Protein AF-A0A952XYS0-F1 (afdb_monomer)

Structure (mmCIF, N/CA/C/O backbone):
data_AF-A0A952XYS0-F1
#
_entry.id   AF-A0A952XYS0-F1
#
loop_
_atom_site.group_PDB
_atom_site.id
_atom_site.type_symbol
_atom_site.label_atom_id
_atom_site.label_alt_id
_atom_site.label_comp_id
_atom_site.label_asym_id
_atom_site.label_entity_id
_atom_site.label_seq_id
_atom_site.pdbx_PDB_ins_code
_atom_site.Cartn_x
_atom_site.Cartn_y
_atom_site.Cartn_z
_atom_site.occupancy
_atom_site.B_iso_or_equiv
_atom_site.auth_seq_id
_atom_site.auth_comp_id
_atom_site.auth_asym_id
_atom_site.auth_atom_id
_atom_site.pdbx_PDB_model_num
ATOM 1 N N . MET A 1 1 ? -22.015 -14.590 42.712 1.00 55.16 1 MET A N 1
ATOM 2 C CA . MET A 1 1 ? -20.720 -14.048 42.233 1.00 55.16 1 MET A CA 1
ATOM 3 C C . MET A 1 1 ? -20.017 -14.943 41.208 1.00 55.16 1 MET A C 1
ATOM 5 O O . MET A 1 1 ? -19.753 -14.453 40.121 1.00 55.16 1 MET A O 1
ATOM 9 N N . ALA A 1 2 ? -19.798 -16.242 41.455 1.00 58.66 2 ALA A N 1
ATOM 10 C CA . ALA A 1 2 ? -19.044 -17.131 40.546 1.00 58.66 2 ALA A CA 1
ATOM 11 C C . ALA A 1 2 ? -19.558 -17.216 39.084 1.00 58.66 2 ALA A C 1
ATOM 13 O O . ALA A 1 2 ? -18.767 -17.306 38.148 1.00 58.66 2 ALA A O 1
ATOM 14 N N . LYS A 1 3 ? -20.878 -17.126 38.859 1.00 50.50 3 LYS A N 1
ATOM 15 C CA . LYS A 1 3 ? -21.487 -17.180 37.513 1.00 50.50 3 LYS A CA 1
ATOM 16 C C . LYS A 1 3 ? -21.219 -15.917 36.672 1.00 50.50 3 LYS A C 1
ATOM 18 O O . LYS A 1 3 ? -21.129 -16.004 35.452 1.00 50.50 3 LYS A O 1
ATOM 23 N N . ALA A 1 4 ? -21.055 -14.760 37.322 1.00 54.50 4 ALA A N 1
ATOM 24 C CA . ALA A 1 4 ? -20.719 -13.496 36.662 1.00 54.50 4 ALA A CA 1
ATOM 25 C C . ALA A 1 4 ? -19.230 -13.438 36.286 1.00 54.50 4 ALA A C 1
ATOM 27 O O . ALA A 1 4 ? -18.890 -12.998 35.192 1.00 54.50 4 ALA A O 1
ATOM 28 N N . THR A 1 5 ? -18.358 -13.972 37.147 1.00 54.94 5 THR A N 1
ATOM 29 C CA . THR A 1 5 ? -16.920 -14.108 36.875 1.00 54.94 5 THR A CA 1
ATOM 30 C C . THR A 1 5 ? -16.655 -15.083 35.724 1.00 54.94 5 THR A C 1
ATOM 32 O O . THR A 1 5 ? -15.881 -14.768 34.829 1.00 54.94 5 THR A O 1
ATOM 35 N N . LYS A 1 6 ? -17.365 -16.220 35.669 1.00 47.62 6 LYS A N 1
ATOM 36 C CA . LYS A 1 6 ? -17.229 -17.204 34.580 1.00 47.62 6 LYS A CA 1
ATOM 37 C C . LYS A 1 6 ? -17.678 -16.658 33.214 1.00 47.62 6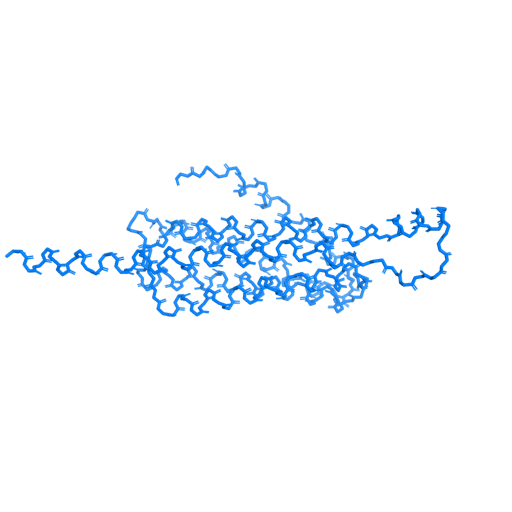 LYS A C 1
ATOM 39 O O . LYS A 1 6 ? -16.965 -16.818 32.231 1.00 47.62 6 LYS A O 1
ATOM 44 N N . LYS A 1 7 ? -18.804 -15.929 33.168 1.00 46.78 7 LYS A N 1
ATOM 45 C CA . LYS A 1 7 ? -19.303 -15.285 31.938 1.00 46.78 7 LYS A CA 1
ATOM 46 C C . LYS A 1 7 ? -18.355 -14.195 31.420 1.00 46.78 7 LYS A C 1
ATOM 48 O O . LYS A 1 7 ? -18.260 -14.005 30.216 1.00 46.78 7 LYS A O 1
ATOM 53 N N . LYS A 1 8 ? -17.660 -13.485 32.314 1.00 44.41 8 LYS A N 1
ATOM 54 C CA . LYS A 1 8 ? -16.668 -12.464 31.949 1.00 44.41 8 LYS A CA 1
ATOM 55 C C . LYS A 1 8 ? -15.405 -13.088 31.334 1.00 44.41 8 LYS A C 1
ATOM 57 O O . LYS A 1 8 ? -14.963 -12.626 30.292 1.00 44.41 8 LYS A O 1
ATOM 62 N N . ILE A 1 9 ? -14.921 -14.196 31.901 1.00 51.34 9 ILE A N 1
ATOM 63 C CA . ILE A 1 9 ? -13.742 -14.933 31.409 1.00 51.34 9 ILE A CA 1
ATOM 64 C C . ILE A 1 9 ? -13.997 -15.574 30.030 1.00 51.34 9 ILE A C 1
ATOM 66 O O . ILE A 1 9 ? -13.139 -15.504 29.154 1.00 51.34 9 ILE A O 1
ATOM 70 N N . GLU A 1 10 ? -15.183 -16.147 29.795 1.00 50.41 10 GLU A N 1
ATOM 71 C CA . GLU A 1 10 ? -15.548 -16.723 28.485 1.00 50.41 10 GLU A CA 1
ATOM 72 C C . GLU A 1 10 ? -15.687 -15.649 27.384 1.00 50.41 10 GLU A C 1
ATOM 74 O O . GLU A 1 10 ? -15.352 -15.896 26.226 1.00 50.41 10 GLU A O 1
ATOM 79 N N . HIS A 1 11 ? -16.146 -14.442 27.737 1.00 49.41 11 HIS A N 1
ATOM 80 C CA . HIS A 1 11 ? -16.363 -13.348 26.783 1.00 49.41 11 HIS A CA 1
ATOM 81 C C . HIS A 1 11 ? -15.082 -12.555 26.460 1.00 49.41 11 HIS A C 1
ATOM 83 O O . HIS A 1 11 ? -14.948 -12.060 25.338 1.00 49.41 11 HIS A O 1
ATOM 89 N N . GLU A 1 12 ? -14.151 -12.449 27.418 1.00 49.66 12 GLU A N 1
ATOM 90 C CA . GLU A 1 12 ? -12.820 -11.843 27.239 1.00 49.66 12 GLU A CA 1
ATOM 91 C C . GLU A 1 12 ? -11.890 -12.781 26.444 1.00 49.66 12 GLU A C 1
ATOM 93 O O . GLU A 1 12 ? -11.304 -12.360 25.448 1.00 49.66 12 GLU A O 1
ATOM 98 N N . GLY A 1 13 ? -11.865 -14.085 26.757 1.00 51.53 13 GLY A N 1
ATOM 99 C CA . GLY A 1 13 ? -11.008 -15.056 26.057 1.00 51.53 13 GLY A CA 1
ATOM 100 C C . GLY A 1 13 ? -11.362 -15.297 24.580 1.00 51.53 13 GLY A C 1
ATOM 101 O O . GLY A 1 13 ? -10.481 -15.576 23.767 1.00 51.53 13 GLY A O 1
ATOM 102 N N . GLY A 1 14 ? -12.639 -15.166 24.196 1.00 60.38 14 GLY A N 1
ATOM 103 C CA . GLY A 1 14 ? -13.081 -15.357 22.807 1.00 60.38 14 GLY A CA 1
ATOM 104 C C . GLY A 1 14 ? -12.788 -14.168 21.881 1.00 60.38 14 GLY A C 1
ATOM 105 O O . GLY A 1 14 ? -12.422 -14.362 20.720 1.00 60.38 14 GLY A O 1
ATOM 106 N N . SER A 1 15 ? -12.930 -12.936 22.385 1.00 62.09 15 SER A N 1
ATOM 107 C CA . SER A 1 15 ? -12.675 -11.710 21.609 1.00 62.09 15 SER A CA 1
ATOM 108 C C . SER A 1 15 ? -11.180 -11.480 21.386 1.00 62.09 15 SER A C 1
ATOM 110 O O . SER A 1 15 ? -10.780 -11.161 20.263 1.00 62.09 15 SER A O 1
ATOM 112 N N . ASP A 1 16 ? -10.361 -11.692 22.420 1.00 69.62 16 ASP A N 1
ATOM 113 C CA . ASP A 1 16 ? -8.907 -11.519 22.335 1.00 69.62 16 ASP A CA 1
ATOM 114 C C . ASP A 1 16 ? -8.287 -12.530 21.362 1.00 69.62 16 ASP A C 1
ATOM 116 O O . ASP A 1 16 ? -7.511 -12.147 20.485 1.00 69.62 16 ASP A O 1
ATOM 120 N N . SER A 1 17 ? -8.736 -13.792 21.404 1.00 82.94 17 SER A N 1
ATOM 121 C CA . SER A 1 17 ? -8.291 -14.821 20.455 1.00 82.94 17 SER A CA 1
ATOM 122 C C . SER A 1 17 ? -8.692 -14.507 19.006 1.00 82.94 17 SER A C 1
ATOM 124 O O . SER A 1 17 ? -7.909 -14.722 18.078 1.00 82.94 17 SER A O 1
ATOM 126 N N . ALA A 1 18 ? -9.898 -13.976 18.772 1.00 87.19 18 ALA A N 1
ATOM 127 C CA . ALA A 1 18 ? -10.347 -13.614 17.426 1.00 87.19 18 ALA A CA 1
ATOM 128 C C . ALA A 1 18 ? -9.558 -12.428 16.848 1.00 87.19 18 ALA A C 1
ATOM 130 O O . ALA A 1 18 ? -9.200 -12.431 15.666 1.00 87.19 18 ALA A O 1
ATOM 131 N N . LEU A 1 19 ? -9.269 -11.422 17.677 1.00 91.69 19 LEU A N 1
ATOM 132 C CA . LEU A 1 19 ? -8.466 -10.271 17.282 1.00 91.69 19 LEU A CA 1
ATOM 133 C C . LEU A 1 19 ? -7.018 -10.679 16.981 1.00 91.69 19 LEU A C 1
ATOM 135 O O . LEU A 1 19 ? -6.463 -10.244 15.974 1.00 91.69 19 LEU A O 1
ATOM 139 N N . GLU A 1 20 ? -6.421 -11.531 17.814 1.00 92.50 20 GLU A N 1
ATOM 140 C CA . GLU A 1 20 ? -5.076 -12.070 17.601 1.00 92.50 20 GLU A CA 1
ATOM 141 C C . GLU A 1 20 ? -4.979 -12.867 16.293 1.00 92.50 20 GLU A C 1
ATOM 143 O O . GLU A 1 20 ? -4.092 -12.613 15.479 1.00 92.50 20 GLU A O 1
ATOM 148 N N . ARG A 1 21 ? -5.948 -13.750 16.019 1.00 93.38 21 ARG A N 1
ATOM 149 C CA . ARG A 1 21 ? -6.028 -14.480 14.741 1.00 93.38 21 ARG A CA 1
ATOM 150 C C . ARG A 1 21 ? -6.104 -13.539 13.539 1.00 93.38 21 ARG A C 1
ATOM 152 O O . ARG A 1 21 ? -5.446 -13.786 12.533 1.00 93.38 21 ARG A O 1
ATOM 159 N N . LEU A 1 22 ? -6.880 -12.458 13.637 1.00 94.88 22 LEU A N 1
ATOM 160 C CA . LEU A 1 22 ? -6.989 -11.462 12.568 1.00 94.88 22 LEU A CA 1
ATOM 161 C C . LEU A 1 22 ? -5.664 -10.718 12.337 1.00 94.88 22 LEU A C 1
ATOM 163 O O . LEU A 1 22 ? -5.317 -10.455 11.183 1.00 94.88 22 LEU A O 1
ATOM 167 N N . LYS A 1 23 ? -4.922 -10.397 13.408 1.00 94.62 23 LYS A N 1
ATOM 168 C CA . LYS A 1 23 ? -3.580 -9.795 13.321 1.00 94.62 23 LYS A CA 1
ATOM 169 C C . LYS A 1 23 ? -2.619 -10.730 12.591 1.00 94.62 23 LYS A C 1
ATOM 171 O O . LYS A 1 23 ? -2.099 -10.351 11.549 1.00 94.62 23 LYS A O 1
ATOM 176 N N . LEU A 1 24 ? -2.491 -11.971 13.068 1.00 95.50 24 LEU A N 1
ATOM 177 C CA . LEU A 1 24 ? -1.602 -12.980 12.481 1.00 95.50 24 LEU A CA 1
ATOM 178 C C . LEU A 1 24 ? -1.928 -13.259 11.011 1.00 95.50 24 LEU A C 1
ATOM 180 O O . LEU A 1 24 ? -1.030 -13.359 10.179 1.00 95.50 24 LEU A O 1
ATOM 184 N N . PHE A 1 25 ? -3.217 -13.343 10.672 1.00 96.69 25 PHE A N 1
ATOM 185 C CA . PHE A 1 25 ? -3.645 -13.506 9.286 1.00 96.69 25 PHE A CA 1
ATOM 186 C C . PHE A 1 25 ? -3.227 -12.315 8.414 1.00 96.69 25 PHE A C 1
ATOM 188 O O . PHE A 1 25 ? -2.717 -12.501 7.311 1.00 96.69 25 PHE A O 1
ATOM 195 N N . SER A 1 26 ? -3.410 -11.090 8.911 1.00 97.56 26 SER A N 1
ATOM 196 C CA . SER A 1 26 ? -3.022 -9.878 8.183 1.00 97.56 26 SER A CA 1
ATOM 197 C C . SER A 1 26 ? -1.510 -9.807 7.978 1.00 97.56 26 SER A C 1
ATOM 199 O O . SER A 1 26 ? -1.068 -9.541 6.864 1.00 97.56 26 SER A O 1
ATOM 201 N N . ASP A 1 27 ? -0.725 -10.116 9.012 1.00 97.25 27 ASP A N 1
ATOM 202 C CA . ASP A 1 27 ? 0.738 -10.149 8.942 1.00 97.25 27 ASP A CA 1
ATOM 203 C C . ASP A 1 27 ? 1.224 -11.155 7.893 1.00 97.25 27 ASP A C 1
ATOM 205 O O . ASP A 1 27 ? 2.068 -10.821 7.062 1.00 97.25 27 ASP A O 1
ATOM 209 N N . ALA A 1 28 ? 0.636 -12.356 7.867 1.00 98.00 28 ALA A N 1
ATOM 210 C CA . ALA A 1 28 ? 0.960 -13.375 6.873 1.00 98.00 28 ALA A CA 1
ATOM 211 C C . ALA A 1 28 ? 0.656 -12.905 5.441 1.00 98.00 28 ALA A C 1
ATOM 213 O O . ALA A 1 28 ? 1.492 -13.052 4.550 1.00 98.00 28 ALA A O 1
ATOM 214 N N . VAL A 1 29 ? -0.510 -12.292 5.210 1.00 98.38 29 VAL A N 1
ATOM 215 C CA . VAL A 1 29 ? -0.887 -11.778 3.883 1.00 98.38 29 VAL A CA 1
ATOM 216 C C . VAL A 1 29 ? 0.047 -10.651 3.433 1.00 98.38 29 VAL A C 1
ATOM 218 O O . VAL A 1 29 ? 0.504 -10.656 2.290 1.00 98.38 29 VAL A O 1
ATOM 221 N N . MET A 1 30 ? 0.371 -9.702 4.317 1.00 98.19 30 MET A N 1
ATOM 222 C CA . MET A 1 30 ? 1.284 -8.602 3.987 1.00 98.19 30 MET A CA 1
ATOM 223 C C . MET A 1 30 ? 2.714 -9.101 3.737 1.00 98.19 30 MET A C 1
ATOM 225 O O . MET A 1 30 ? 3.371 -8.615 2.817 1.00 98.19 30 MET A O 1
ATOM 229 N N . ALA A 1 31 ? 3.182 -10.101 4.493 1.00 98.06 31 ALA A N 1
ATOM 230 C CA . ALA A 1 31 ? 4.470 -10.751 4.262 1.00 98.06 31 ALA A CA 1
ATOM 231 C C . ALA A 1 31 ? 4.527 -11.435 2.889 1.00 98.06 31 ALA A C 1
ATOM 233 O O . ALA A 1 31 ? 5.472 -11.208 2.132 1.00 98.06 31 ALA A O 1
ATOM 234 N N . ILE A 1 32 ? 3.488 -12.193 2.523 1.00 98.38 32 ILE A N 1
ATOM 235 C CA . ILE A 1 32 ? 3.388 -12.809 1.194 1.00 98.38 32 ILE A CA 1
ATOM 236 C C . ILE A 1 32 ? 3.412 -11.727 0.109 1.00 98.38 32 ILE A C 1
ATOM 238 O O . ILE A 1 32 ? 4.211 -11.829 -0.819 1.00 98.38 32 ILE A O 1
ATOM 242 N N . ALA A 1 33 ? 2.627 -10.653 0.244 1.00 98.38 33 ALA A N 1
ATOM 243 C CA . ALA A 1 33 ? 2.619 -9.555 -0.725 1.00 98.38 33 ALA A CA 1
ATOM 244 C C . ALA A 1 33 ? 4.010 -8.919 -0.913 1.00 98.38 33 ALA A C 1
ATOM 246 O O . ALA A 1 33 ? 4.415 -8.671 -2.047 1.00 98.38 33 ALA A O 1
ATOM 247 N N . MET A 1 34 ? 4.776 -8.723 0.168 1.00 98.06 34 MET A N 1
ATOM 248 C CA . MET A 1 34 ? 6.163 -8.248 0.078 1.00 98.06 34 MET A CA 1
ATOM 249 C C . MET A 1 34 ? 7.059 -9.216 -0.702 1.00 98.06 34 MET A C 1
ATOM 251 O O . MET A 1 34 ? 7.863 -8.777 -1.520 1.00 98.06 34 MET A O 1
ATOM 255 N N . THR A 1 35 ? 6.915 -10.525 -0.486 1.00 97.38 35 THR A N 1
ATOM 256 C CA . THR A 1 35 ? 7.717 -11.529 -1.204 1.00 97.38 35 THR A CA 1
ATOM 257 C C . THR A 1 35 ? 7.311 -11.695 -2.667 1.00 97.38 35 THR A C 1
ATOM 259 O O . THR A 1 35 ? 8.176 -11.919 -3.504 1.00 97.38 35 THR A O 1
ATOM 262 N N . LEU A 1 36 ? 6.031 -11.519 -3.016 1.00 97.38 36 LEU A N 1
ATOM 263 C CA . LEU A 1 36 ? 5.565 -11.619 -4.404 1.00 97.38 36 LEU A CA 1
ATOM 264 C C . LEU A 1 36 ? 6.145 -10.520 -5.302 1.00 97.38 36 LEU A C 1
ATOM 266 O O . 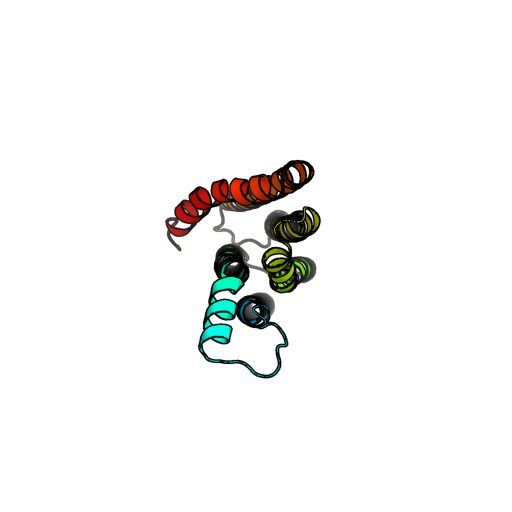LEU A 1 36 ? 6.311 -10.748 -6.496 1.00 97.38 36 LEU A O 1
ATOM 270 N N . LEU A 1 37 ? 6.521 -9.364 -4.742 1.00 97.44 37 LEU A N 1
ATOM 271 C CA . LEU A 1 37 ? 7.142 -8.276 -5.503 1.00 97.44 37 LEU A CA 1
ATOM 272 C C . LEU A 1 37 ? 8.388 -8.725 -6.278 1.00 97.44 37 LEU A C 1
ATOM 274 O O . LEU A 1 37 ? 8.618 -8.240 -7.382 1.00 97.44 37 LEU A O 1
ATOM 278 N N . VAL A 1 38 ? 9.196 -9.634 -5.716 1.00 96.25 38 VAL A N 1
ATOM 279 C CA . VAL A 1 38 ? 10.442 -10.068 -6.371 1.00 96.25 38 VAL A CA 1
ATOM 280 C C . VAL A 1 38 ? 10.165 -10.930 -7.602 1.00 96.25 38 VAL A C 1
ATOM 282 O O . VAL A 1 38 ? 10.916 -10.876 -8.570 1.00 96.25 38 VAL A O 1
ATOM 285 N N . ILE A 1 39 ? 9.061 -11.685 -7.593 1.00 95.25 39 ILE A N 1
ATOM 286 C CA . ILE A 1 39 ? 8.671 -12.587 -8.686 1.00 95.25 39 ILE A CA 1
ATOM 287 C C . ILE A 1 39 ? 8.281 -11.789 -9.937 1.00 95.25 39 ILE A C 1
ATOM 289 O O . ILE A 1 39 ? 8.421 -12.275 -11.058 1.00 95.25 39 ILE A O 1
ATOM 293 N N . GLU A 1 40 ? 7.842 -10.542 -9.763 1.00 92.38 40 GLU A N 1
ATOM 294 C CA . GLU A 1 40 ? 7.487 -9.669 -10.882 1.00 92.38 40 GLU A CA 1
ATOM 295 C C . GLU A 1 40 ? 8.697 -9.044 -11.589 1.00 92.38 40 GLU A C 1
ATOM 297 O O . GLU A 1 40 ? 8.561 -8.492 -12.684 1.00 92.38 40 GLU A O 1
ATOM 302 N N . ILE A 1 41 ? 9.906 -9.182 -11.037 1.00 92.94 41 ILE A N 1
ATOM 303 C CA . ILE A 1 41 ? 11.139 -8.848 -11.753 1.00 92.94 41 ILE A CA 1
ATOM 304 C C . ILE A 1 41 ? 11.459 -9.996 -12.716 1.00 92.94 41 ILE A C 1
ATOM 306 O O . ILE A 1 41 ? 12.259 -10.887 -12.437 1.00 92.94 41 ILE A O 1
ATOM 310 N N . ARG A 1 42 ? 10.796 -9.983 -13.873 1.00 88.94 42 ARG A N 1
ATOM 311 C CA . ARG A 1 42 ? 10.962 -11.013 -14.905 1.00 88.94 42 ARG A CA 1
ATOM 312 C C . ARG A 1 42 ? 12.105 -10.667 -15.850 1.00 88.94 42 ARG A C 1
ATOM 314 O O . ARG A 1 42 ? 12.291 -9.505 -16.211 1.00 88.94 42 ARG A O 1
ATOM 321 N N . LEU A 1 43 ? 12.833 -11.684 -16.292 1.00 88.75 43 LEU A N 1
ATOM 322 C CA . LEU A 1 43 ? 13.761 -11.573 -17.415 1.00 88.75 43 LEU A CA 1
ATOM 323 C C . LEU A 1 43 ? 12.977 -11.675 -18.737 1.00 88.75 43 LEU A C 1
ATOM 325 O O . LEU A 1 43 ? 11.975 -12.392 -18.789 1.00 88.75 43 LEU A O 1
ATOM 329 N N . PRO A 1 44 ? 13.394 -10.967 -19.800 1.00 85.94 44 PRO A N 1
ATOM 330 C CA . PRO A 1 44 ? 12.854 -11.190 -21.134 1.00 85.94 44 PRO A CA 1
ATOM 331 C C . PRO A 1 44 ? 13.157 -12.622 -21.603 1.00 85.94 44 PRO A C 1
ATOM 333 O O . PRO A 1 44 ? 14.213 -13.180 -21.303 1.00 85.94 44 PRO A O 1
ATOM 336 N N . ASN A 1 45 ? 12.224 -13.215 -22.350 1.00 83.56 45 ASN A N 1
ATOM 337 C CA . ASN A 1 45 ? 12.382 -14.554 -22.917 1.00 83.56 45 ASN A CA 1
ATOM 338 C C . ASN A 1 45 ? 13.301 -14.489 -24.149 1.00 83.56 45 ASN A C 1
ATOM 340 O O . ASN A 1 45 ? 12.821 -14.386 -25.275 1.00 83.56 45 ASN A O 1
ATOM 344 N N . GLU A 1 46 ? 14.616 -14.527 -23.935 1.00 84.38 46 GLU A N 1
ATOM 345 C CA . GLU A 1 46 ? 15.619 -14.642 -25.001 1.00 84.38 46 GLU A CA 1
ATOM 346 C C . GLU A 1 46 ? 16.250 -16.046 -25.001 1.00 84.38 46 GLU A C 1
ATOM 348 O O . GLU A 1 46 ? 16.604 -16.593 -23.954 1.00 84.38 46 GLU A O 1
ATOM 353 N N . HIS A 1 47 ? 16.400 -16.643 -26.188 1.00 78.56 47 HIS A N 1
ATOM 354 C CA . HIS A 1 47 ? 17.103 -17.913 -26.384 1.00 78.56 47 HIS A CA 1
ATOM 355 C C . HIS A 1 47 ? 18.526 -17.632 -26.898 1.00 78.56 47 HIS A C 1
ATOM 357 O O . HIS A 1 47 ? 18.690 -16.819 -27.801 1.00 78.56 47 HIS A O 1
ATOM 363 N N . HIS A 1 48 ? 19.534 -18.322 -26.344 1.00 79.62 48 HIS A N 1
ATOM 364 C CA . HIS A 1 48 ? 20.977 -18.141 -26.618 1.00 79.62 48 HIS A CA 1
ATOM 365 C C . HIS A 1 48 ? 21.599 -16.849 -26.053 1.00 79.62 48 HIS A C 1
ATOM 367 O O . HIS A 1 48 ? 22.030 -15.963 -26.787 1.00 79.62 48 HIS A O 1
ATOM 373 N N . LEU A 1 49 ? 21.695 -16.766 -24.723 1.00 86.88 49 LEU A N 1
ATOM 374 C CA . LEU A 1 49 ? 22.354 -15.656 -24.029 1.00 86.88 49 LEU A CA 1
ATOM 375 C C . LEU A 1 49 ? 23.883 -15.812 -24.025 1.00 86.88 49 LEU A C 1
ATOM 377 O O . LEU A 1 49 ? 24.407 -16.883 -23.722 1.00 86.88 49 LEU A O 1
ATOM 381 N N . THR A 1 50 ? 24.588 -14.718 -24.310 1.00 92.94 50 THR A N 1
ATOM 382 C CA . THR A 1 50 ? 26.011 -14.542 -23.982 1.00 92.94 50 THR A CA 1
ATOM 383 C C . THR A 1 50 ? 26.142 -13.756 -22.677 1.00 92.94 50 THR A C 1
ATOM 385 O O . THR A 1 50 ? 25.231 -13.008 -22.315 1.00 92.94 50 THR A O 1
ATOM 388 N N . ASP A 1 51 ? 27.284 -13.860 -21.992 1.00 94.25 51 ASP A N 1
ATOM 389 C CA . ASP A 1 51 ? 27.534 -13.116 -20.745 1.00 94.25 51 ASP A CA 1
ATOM 390 C C . ASP A 1 51 ? 27.349 -11.600 -20.924 1.00 94.25 51 ASP A C 1
ATOM 392 O O . ASP A 1 51 ? 26.718 -10.939 -20.098 1.00 94.25 51 ASP A O 1
ATOM 396 N N . ALA A 1 52 ? 27.829 -11.047 -22.044 1.00 93.81 52 ALA A N 1
ATOM 397 C CA . ALA A 1 52 ? 27.674 -9.630 -22.366 1.00 93.81 52 ALA A CA 1
ATOM 398 C C . ALA A 1 52 ? 26.197 -9.229 -22.522 1.00 93.81 52 ALA A C 1
ATOM 400 O O . ALA A 1 52 ? 25.777 -8.201 -21.989 1.00 93.81 52 ALA A O 1
ATOM 401 N N . ARG A 1 53 ? 25.395 -10.060 -23.204 1.00 92.31 53 ARG A N 1
ATOM 402 C CA . ARG A 1 53 ? 23.962 -9.803 -23.397 1.00 92.31 53 ARG A CA 1
ATOM 403 C C . ARG A 1 53 ? 23.186 -9.910 -22.086 1.00 92.31 53 ARG A C 1
ATOM 405 O O . ARG A 1 53 ? 22.312 -9.087 -21.827 1.00 92.31 53 ARG A O 1
ATOM 412 N N . LEU A 1 54 ? 23.522 -10.881 -21.236 1.00 92.50 54 LEU A N 1
ATOM 413 C CA . LEU A 1 54 ? 22.898 -11.021 -19.922 1.00 92.50 54 LEU A CA 1
ATOM 414 C C . LEU A 1 54 ? 23.169 -9.797 -19.035 1.00 92.50 54 LEU A C 1
ATOM 416 O O . LEU A 1 54 ? 22.246 -9.300 -18.393 1.00 92.50 54 LEU A O 1
ATOM 420 N N . LEU A 1 55 ? 24.401 -9.278 -19.024 1.00 93.94 55 LEU A N 1
ATOM 421 C CA . LEU A 1 55 ? 24.739 -8.062 -18.276 1.00 93.94 55 LEU A CA 1
ATOM 422 C C . LEU A 1 55 ? 23.952 -6.838 -18.763 1.00 93.94 55 LEU A C 1
ATOM 424 O O . LEU A 1 55 ? 23.457 -6.065 -17.942 1.00 93.94 55 LEU A O 1
ATOM 428 N N . GLU A 1 56 ? 23.793 -6.680 -20.078 1.00 93.62 56 GLU A N 1
ATOM 429 C CA . GLU A 1 56 ? 22.985 -5.607 -20.670 1.00 93.62 56 GLU A CA 1
ATOM 430 C C . GLU A 1 56 ? 21.516 -5.705 -20.233 1.00 93.62 56 GLU A C 1
ATOM 432 O O . GLU A 1 56 ? 20.935 -4.723 -19.760 1.00 93.62 56 GLU A O 1
ATOM 437 N N . ILE A 1 57 ? 20.933 -6.908 -20.309 1.00 92.69 57 ILE A N 1
ATOM 438 C CA . ILE A 1 57 ? 19.563 -7.167 -19.857 1.00 92.69 57 ILE A CA 1
ATOM 439 C C . ILE A 1 57 ? 19.429 -6.812 -18.376 1.00 92.69 57 ILE A C 1
ATOM 441 O O . ILE A 1 57 ? 18.557 -6.021 -18.024 1.00 92.69 57 ILE A O 1
ATOM 445 N N . LEU A 1 58 ? 20.305 -7.327 -17.509 1.00 93.81 58 LEU A N 1
ATOM 446 C CA . LEU A 1 58 ? 20.255 -7.054 -16.069 1.00 93.81 58 LEU A CA 1
ATOM 447 C C . LEU A 1 58 ? 20.374 -5.559 -15.751 1.00 93.81 58 LEU A C 1
ATOM 449 O O . LEU A 1 58 ? 19.689 -5.092 -14.839 1.00 93.81 58 LEU A O 1
ATOM 453 N N . GLY A 1 59 ? 21.185 -4.812 -16.505 1.00 94.12 59 GLY A N 1
ATOM 454 C CA . GLY A 1 59 ? 21.285 -3.356 -16.394 1.00 94.12 59 GLY A CA 1
ATOM 455 C C . GLY A 1 59 ? 20.011 -2.627 -16.837 1.00 94.12 59 GLY A C 1
ATOM 456 O O . GLY A 1 59 ? 19.603 -1.651 -16.208 1.00 94.12 59 GLY A O 1
ATOM 457 N N . SER A 1 60 ? 19.332 -3.127 -17.873 1.00 92.62 60 SER A N 1
ATOM 458 C CA . SER A 1 60 ? 18.084 -2.540 -18.386 1.00 92.62 60 SER A CA 1
ATOM 459 C C . SER A 1 60 ? 16.885 -2.700 -17.438 1.00 92.62 60 SER A C 1
ATOM 461 O O . SER A 1 60 ? 15.949 -1.903 -17.490 1.00 92.62 60 SER A O 1
ATOM 463 N N . LEU A 1 61 ? 16.919 -3.674 -16.517 1.00 93.56 61 LEU A N 1
ATOM 464 C CA . LEU A 1 61 ? 15.844 -3.929 -15.545 1.00 93.56 61 LEU A CA 1
ATOM 465 C C . LEU A 1 61 ? 15.805 -2.919 -14.384 1.00 93.56 61 LEU A C 1
ATOM 467 O O . LEU A 1 61 ? 14.976 -3.063 -13.481 1.00 93.56 61 LEU A O 1
ATOM 471 N N . TRP A 1 62 ? 16.646 -1.879 -14.394 1.00 93.38 62 TRP A N 1
ATOM 472 C CA . TRP A 1 62 ? 16.706 -0.885 -13.317 1.00 93.38 62 TRP A CA 1
ATOM 473 C C . TRP A 1 62 ? 15.338 -0.294 -12.905 1.00 93.38 62 TRP A C 1
ATOM 475 O O . TRP A 1 62 ? 15.116 -0.177 -11.694 1.00 93.38 62 TRP A O 1
ATOM 485 N N . PRO A 1 63 ? 14.377 0.013 -13.815 1.00 91.06 63 PRO A N 1
ATOM 486 C CA . PRO A 1 63 ? 13.080 0.558 -13.408 1.00 91.06 63 PRO A CA 1
ATOM 487 C C . PRO A 1 63 ? 12.270 -0.454 -12.591 1.00 91.06 63 PRO A C 1
ATOM 489 O O . PRO A 1 63 ? 11.563 -0.079 -11.654 1.00 91.06 63 PRO A O 1
ATOM 492 N N . ARG A 1 64 ? 12.421 -1.751 -12.898 1.00 93.62 64 ARG A N 1
ATOM 493 C CA . ARG A 1 64 ? 11.779 -2.856 -12.174 1.00 93.62 64 ARG A CA 1
ATOM 494 C C . ARG A 1 64 ? 12.387 -3.021 -10.784 1.00 93.62 64 ARG A C 1
ATOM 496 O O . ARG A 1 64 ? 11.637 -3.158 -9.821 1.00 93.62 64 ARG A O 1
ATOM 503 N N . TYR A 1 65 ? 13.714 -2.919 -10.649 1.00 94.75 65 TYR A N 1
ATOM 504 C CA . TYR A 1 65 ? 14.370 -2.922 -9.334 1.00 94.75 65 TYR A CA 1
ATOM 505 C C . TYR A 1 65 ? 13.911 -1.740 -8.473 1.00 94.75 65 TYR A C 1
ATOM 507 O O . TYR A 1 65 ? 13.581 -1.924 -7.302 1.00 94.75 65 TYR A O 1
ATOM 515 N N . LEU A 1 66 ? 13.837 -0.532 -9.047 1.00 92.06 66 LEU A N 1
ATOM 516 C CA . LEU A 1 66 ? 13.352 0.640 -8.320 1.00 92.06 66 LEU A CA 1
ATOM 517 C C . LEU A 1 66 ? 11.896 0.447 -7.873 1.00 92.06 66 LEU A C 1
ATOM 519 O O . LEU A 1 66 ? 11.584 0.667 -6.702 1.00 92.06 66 LEU A O 1
ATOM 523 N N . GLY A 1 67 ? 11.022 -0.002 -8.781 1.00 92.25 67 GLY A N 1
ATOM 524 C CA . GLY A 1 67 ? 9.624 -0.307 -8.475 1.00 92.25 67 GLY A CA 1
ATOM 525 C C . GLY A 1 67 ? 9.490 -1.319 -7.337 1.00 92.25 67 GLY A C 1
ATOM 526 O O . GLY A 1 67 ? 8.723 -1.083 -6.400 1.00 92.25 67 GLY A O 1
ATOM 527 N N . PHE A 1 68 ? 10.290 -2.387 -7.369 1.00 95.12 68 PHE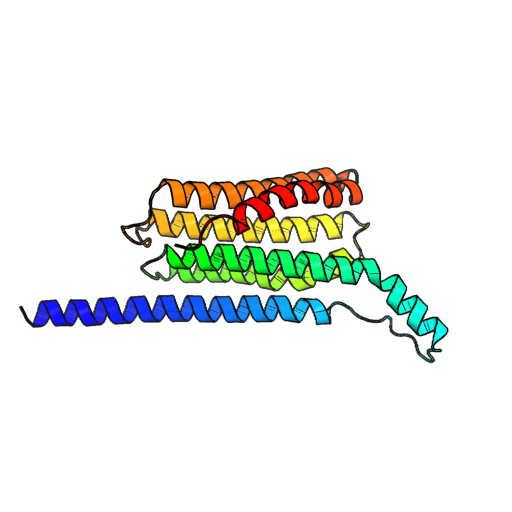 A N 1
ATOM 528 C CA . PHE A 1 68 ? 10.386 -3.390 -6.310 1.00 95.12 68 PHE A CA 1
ATOM 529 C C . PHE A 1 68 ? 10.760 -2.774 -4.957 1.00 95.12 68 PHE A C 1
ATOM 531 O O . PHE A 1 68 ? 9.988 -2.901 -4.007 1.00 95.12 68 PHE A O 1
ATOM 538 N N . PHE A 1 69 ? 11.896 -2.073 -4.854 1.00 95.19 69 PHE A N 1
ATOM 539 C CA . PHE A 1 69 ? 12.373 -1.537 -3.572 1.00 95.19 69 PHE A CA 1
ATOM 540 C C . PHE A 1 69 ? 11.422 -0.488 -2.991 1.00 95.19 69 PHE A C 1
ATOM 542 O O . PHE A 1 69 ? 11.129 -0.511 -1.794 1.00 95.19 69 PHE A O 1
ATOM 549 N N . VAL A 1 70 ? 10.903 0.408 -3.836 1.00 92.75 70 VAL A N 1
ATOM 550 C CA . VAL A 1 70 ? 9.933 1.428 -3.417 1.00 92.75 70 VAL A CA 1
ATOM 551 C C . VAL A 1 70 ? 8.653 0.768 -2.915 1.00 92.75 70 VAL A C 1
ATOM 553 O O . VAL A 1 70 ? 8.165 1.118 -1.842 1.00 92.75 70 VAL A O 1
ATOM 556 N N . SER A 1 71 ? 8.124 -0.215 -3.642 1.00 95.88 71 SER A N 1
ATOM 557 C CA . SER A 1 71 ? 6.871 -0.876 -3.262 1.00 95.88 71 SER A CA 1
ATOM 558 C C . SER A 1 71 ? 7.037 -1.759 -2.032 1.00 95.88 71 SER A C 1
ATOM 560 O O . SER A 1 71 ? 6.157 -1.777 -1.177 1.00 95.88 71 SER A O 1
ATOM 562 N N . PHE A 1 72 ? 8.184 -2.425 -1.880 1.00 97.06 72 PHE A N 1
ATOM 563 C CA . PHE A 1 72 ? 8.520 -3.166 -0.667 1.00 97.06 72 PHE A CA 1
ATOM 564 C C . PHE A 1 72 ? 8.509 -2.234 0.548 1.00 97.06 72 PHE A C 1
ATOM 566 O O . PHE A 1 72 ? 7.842 -2.518 1.543 1.00 97.06 72 PHE A O 1
ATOM 573 N N . ALA A 1 73 ? 9.176 -1.078 0.445 1.00 94.56 73 ALA A N 1
ATOM 574 C CA . ALA A 1 73 ? 9.165 -0.071 1.498 1.00 94.56 73 ALA A CA 1
ATOM 575 C C . ALA A 1 73 ? 7.741 0.435 1.781 1.00 94.56 73 ALA A C 1
ATOM 577 O O . ALA A 1 73 ? 7.348 0.539 2.941 1.00 94.56 73 ALA A O 1
ATOM 578 N N . VAL A 1 74 ? 6.934 0.698 0.747 1.00 94.06 74 VAL A N 1
ATOM 579 C CA . VAL A 1 74 ? 5.531 1.116 0.897 1.00 94.06 74 VAL A CA 1
ATOM 580 C C . VAL A 1 74 ? 4.704 0.071 1.648 1.00 94.06 74 VAL A C 1
ATOM 582 O O . VAL A 1 74 ? 4.023 0.435 2.608 1.00 94.06 74 VAL A O 1
ATOM 585 N N . ILE A 1 75 ? 4.777 -1.213 1.276 1.00 97.12 75 ILE A N 1
ATOM 586 C CA . ILE A 1 75 ? 4.055 -2.278 1.991 1.00 97.12 75 ILE A CA 1
ATOM 587 C C . ILE A 1 75 ? 4.552 -2.375 3.437 1.00 97.12 75 ILE A C 1
ATOM 589 O O . ILE A 1 75 ? 3.728 -2.459 4.346 1.00 97.12 75 ILE A O 1
ATOM 593 N N . ALA A 1 76 ? 5.862 -2.276 3.678 1.00 95.56 76 ALA A N 1
ATOM 594 C CA . ALA A 1 76 ? 6.423 -2.271 5.027 1.00 95.56 76 ALA A CA 1
ATOM 595 C C . ALA A 1 76 ? 5.906 -1.088 5.869 1.00 95.56 76 ALA A C 1
ATOM 597 O O . ALA A 1 76 ? 5.552 -1.258 7.036 1.00 95.56 76 ALA A O 1
ATOM 598 N N . PHE A 1 77 ? 5.778 0.110 5.290 1.00 93.06 77 PHE A N 1
ATOM 599 C CA . PHE A 1 77 ? 5.188 1.262 5.979 1.00 93.06 77 PHE A CA 1
ATOM 600 C C . PHE A 1 77 ? 3.696 1.082 6.262 1.00 93.06 77 PHE A C 1
ATOM 602 O O . PHE A 1 77 ? 3.236 1.421 7.356 1.00 93.06 77 PHE A O 1
ATOM 609 N N . LEU A 1 78 ? 2.940 0.536 5.306 1.00 94.62 78 LEU A N 1
ATOM 610 C CA . LEU A 1 78 ? 1.537 0.180 5.513 1.00 94.62 78 LEU A CA 1
ATOM 611 C C . LEU A 1 78 ? 1.399 -0.873 6.617 1.00 94.62 78 LEU A C 1
ATOM 613 O O . LEU A 1 78 ? 0.492 -0.759 7.439 1.00 94.62 78 LEU A O 1
ATOM 617 N N . TRP A 1 79 ? 2.322 -1.835 6.681 1.00 96.12 79 TRP A N 1
ATOM 618 C CA . TRP A 1 79 ? 2.368 -2.857 7.722 1.00 96.12 79 TRP A CA 1
ATOM 619 C C . TRP A 1 79 ? 2.648 -2.238 9.093 1.00 96.12 79 TRP A C 1
ATOM 621 O O . TRP A 1 79 ? 1.880 -2.460 10.021 1.00 96.12 79 TRP A O 1
ATOM 631 N N . ILE A 1 80 ? 3.650 -1.360 9.222 1.00 93.25 80 ILE A N 1
ATOM 632 C CA . ILE A 1 80 ? 3.925 -0.647 10.485 1.00 93.25 80 ILE A CA 1
ATOM 633 C C . ILE A 1 80 ? 2.698 0.164 10.930 1.00 93.25 80 ILE A C 1
ATOM 635 O O . ILE A 1 80 ? 2.349 0.188 12.114 1.00 93.25 80 ILE A O 1
ATOM 639 N N . ALA A 1 81 ? 2.032 0.847 9.995 1.00 91.44 81 ALA A N 1
ATOM 640 C CA . ALA A 1 81 ? 0.825 1.612 10.290 1.00 91.44 81 ALA A CA 1
ATOM 641 C C . ALA A 1 81 ? -0.340 0.705 10.718 1.00 91.44 81 ALA A C 1
ATOM 643 O O . ALA A 1 81 ? -1.070 1.057 11.646 1.00 91.44 81 ALA A O 1
ATOM 644 N N . HIS A 1 82 ? -0.512 -0.449 10.072 1.00 93.69 82 HIS A N 1
ATOM 645 C CA . HIS A 1 82 ? -1.520 -1.454 10.415 1.00 93.69 82 HIS A CA 1
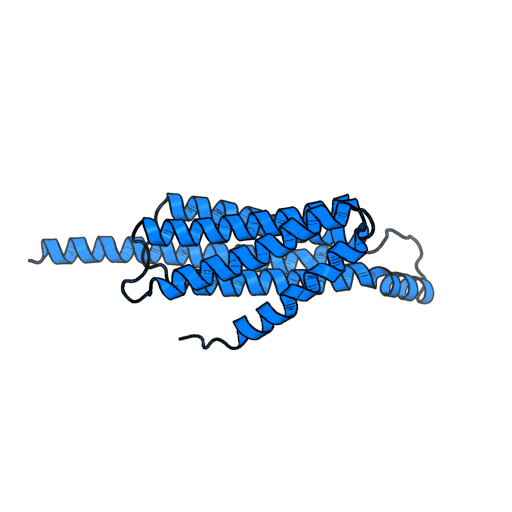ATOM 646 C C . HIS A 1 82 ? -1.247 -2.067 11.789 1.00 93.69 82 HIS A C 1
ATOM 648 O O . HIS A 1 82 ? -2.116 -2.013 12.658 1.00 93.69 82 HIS A O 1
ATOM 654 N N . TRP A 1 83 ? -0.014 -2.495 12.048 1.00 91.56 83 TRP A N 1
ATOM 655 C CA . TRP A 1 83 ? 0.421 -3.006 13.342 1.00 91.56 83 TRP A CA 1
ATOM 656 C C . TRP A 1 83 ? 0.132 -2.009 14.472 1.00 91.56 83 TRP A C 1
ATOM 658 O O . TRP A 1 83 ? -0.539 -2.353 15.447 1.00 91.56 83 TRP A O 1
ATOM 668 N N . ARG A 1 84 ? 0.514 -0.732 14.305 1.00 89.38 84 ARG A N 1
ATOM 669 C CA . ARG A 1 84 ? 0.189 0.347 15.261 1.00 89.38 84 ARG A CA 1
ATOM 670 C C . ARG A 1 84 ? -1.322 0.511 15.471 1.00 89.38 84 ARG A C 1
ATOM 672 O O . ARG A 1 84 ? -1.756 0.730 16.598 1.00 89.38 84 ARG A O 1
ATOM 679 N N . LYS A 1 85 ? -2.148 0.377 14.425 1.00 90.12 85 LYS A N 1
ATOM 680 C CA . LYS A 1 85 ? -3.620 0.415 14.558 1.00 90.12 85 LYS A CA 1
ATOM 681 C C . LYS A 1 85 ? -4.150 -0.729 15.406 1.00 90.12 85 LYS A C 1
ATOM 683 O O . LYS A 1 85 ? -4.985 -0.515 16.278 1.00 90.12 85 LYS A O 1
ATOM 688 N N . TYR A 1 86 ? -3.626 -1.925 15.202 1.00 90.38 86 TYR A N 1
ATOM 689 C CA . TYR A 1 86 ? -4.018 -3.109 15.952 1.00 90.38 86 TYR A CA 1
ATOM 690 C C . TYR A 1 86 ? -3.505 -3.123 17.401 1.00 90.38 86 TYR A C 1
ATOM 692 O O . TYR A 1 86 ? -4.024 -3.891 18.213 1.00 90.38 86 TYR A O 1
ATOM 700 N N . GLN A 1 87 ? -2.555 -2.251 17.762 1.00 89.12 87 GLN A N 1
ATOM 701 C CA . GLN A 1 87 ? -2.222 -1.955 19.162 1.00 89.12 87 GLN A CA 1
ATOM 702 C C . GLN A 1 87 ? -3.278 -1.076 19.851 1.00 89.12 87 GLN A C 1
ATOM 704 O O . GLN A 1 87 ? -3.437 -1.180 21.068 1.00 89.12 87 GLN A O 1
ATOM 709 N N . MET A 1 88 ? -4.019 -0.255 19.095 1.00 89.50 88 MET A N 1
ATOM 710 C CA . MET A 1 88 ? -5.105 0.592 19.612 1.00 89.50 88 MET A CA 1
ATOM 711 C C . MET A 1 88 ? -6.432 -0.163 19.761 1.00 89.50 88 MET A C 1
ATOM 713 O O . MET A 1 88 ? -7.251 0.216 20.590 1.00 89.50 88 MET A O 1
ATOM 717 N N . ILE A 1 89 ? -6.662 -1.217 18.975 1.00 92.06 89 ILE A N 1
ATOM 718 C CA . ILE A 1 89 ? -7.905 -2.004 18.995 1.00 92.06 89 ILE A CA 1
ATOM 719 C C . ILE A 1 89 ? -7.870 -3.022 20.147 1.00 92.06 89 ILE A C 1
ATOM 721 O O . ILE A 1 89 ? -6.891 -3.749 20.310 1.00 92.06 89 ILE A O 1
ATOM 725 N N . GLU A 1 90 ? -8.950 -3.076 20.926 1.00 91.94 90 GLU A N 1
ATOM 726 C CA . GLU A 1 90 ? -9.174 -4.032 22.019 1.00 91.94 90 GLU A CA 1
ATOM 727 C C . GLU A 1 90 ? -10.083 -5.187 21.584 1.00 91.94 90 GLU A C 1
ATOM 729 O O . GLU A 1 90 ? -9.862 -6.326 21.970 1.00 91.94 90 GLU A O 1
ATOM 734 N N . ARG A 1 91 ? -11.105 -4.921 20.757 1.00 89.19 91 ARG A N 1
ATOM 735 C CA . ARG A 1 91 ? -12.139 -5.918 20.431 1.00 89.19 91 ARG A CA 1
ATOM 736 C C . ARG A 1 91 ? -12.318 -6.115 18.936 1.00 89.19 91 ARG A C 1
ATOM 738 O O . ARG A 1 91 ? -12.386 -5.156 18.166 1.00 89.19 91 ARG A O 1
ATOM 745 N N . ALA A 1 92 ? -12.468 -7.371 18.527 1.00 90.50 92 ALA A N 1
ATOM 746 C CA . ALA A 1 92 ? -12.848 -7.709 17.163 1.00 90.50 92 ALA A CA 1
ATOM 747 C C . ALA A 1 92 ? -14.372 -7.614 16.976 1.00 90.50 92 ALA A C 1
ATOM 749 O O . ALA A 1 92 ? -15.158 -7.902 17.874 1.00 90.50 92 ALA A O 1
ATOM 750 N N . SER A 1 93 ? -14.802 -7.241 15.771 1.00 93.62 93 SER A N 1
ATOM 751 C CA . SER A 1 93 ? -16.199 -7.366 15.340 1.00 93.62 93 SER A CA 1
ATOM 752 C C . SER A 1 93 ? -16.252 -7.856 13.897 1.00 93.62 93 SER A C 1
ATOM 754 O O . SER A 1 93 ? -15.324 -7.609 13.126 1.00 93.62 93 SER A O 1
ATOM 756 N N . SER A 1 94 ? -17.342 -8.509 13.492 1.00 93.38 94 SER A N 1
ATOM 757 C CA . SER A 1 94 ? -17.463 -9.074 12.139 1.00 93.38 94 SER A CA 1
ATOM 758 C C . SER A 1 94 ? -17.302 -8.023 11.037 1.00 93.38 94 SER A C 1
ATOM 760 O O . SER A 1 94 ? -16.679 -8.283 10.014 1.00 93.38 94 SER A O 1
ATOM 762 N N . ARG A 1 95 ? -17.803 -6.799 11.251 1.00 95.19 95 ARG A N 1
ATOM 763 C CA . ARG A 1 95 ? -17.610 -5.691 10.300 1.00 95.19 95 ARG A CA 1
ATOM 764 C C . ARG A 1 95 ? -16.149 -5.241 10.225 1.00 95.19 95 ARG A C 1
ATOM 766 O O . ARG A 1 95 ? -15.677 -4.951 9.134 1.00 95.19 95 ARG A O 1
ATOM 773 N N . LEU A 1 96 ? -15.426 -5.222 11.351 1.00 94.81 96 LEU A N 1
ATOM 774 C CA . LEU A 1 96 ? -13.989 -4.916 11.366 1.00 94.81 96 LEU A CA 1
ATOM 775 C C . LEU A 1 96 ? -13.205 -5.939 10.533 1.00 94.81 96 LEU A C 1
ATOM 777 O O . LEU A 1 96 ? -12.324 -5.556 9.772 1.00 94.81 96 LEU A O 1
ATOM 781 N N . VAL A 1 97 ? -13.560 -7.223 10.644 1.00 96.06 97 VAL A N 1
ATOM 782 C CA . VAL A 1 97 ? -12.954 -8.313 9.863 1.00 96.06 97 VAL A CA 1
ATOM 783 C C . VAL A 1 97 ? -13.158 -8.089 8.361 1.00 96.06 97 VAL A C 1
ATOM 785 O O . VAL A 1 97 ? -12.192 -8.132 7.606 1.00 96.06 97 VAL A O 1
ATOM 788 N N . TRP A 1 98 ? -14.380 -7.776 7.921 1.00 97.56 98 TRP A N 1
ATOM 789 C CA . TRP A 1 98 ? -14.658 -7.479 6.508 1.00 97.56 98 TRP A CA 1
ATOM 790 C C . TRP A 1 98 ? -13.919 -6.237 5.996 1.00 97.56 98 TRP A C 1
ATOM 792 O O . TRP A 1 98 ? -13.362 -6.265 4.900 1.00 97.56 98 TRP A O 1
ATOM 802 N N . LEU A 1 99 ? -13.853 -5.166 6.793 1.00 97.12 99 LEU A N 1
ATOM 803 C CA . LEU A 1 99 ? -13.061 -3.979 6.451 1.00 97.12 99 LEU A CA 1
ATOM 804 C C . LEU A 1 99 ? -11.566 -4.305 6.340 1.00 97.12 99 LEU A C 1
ATOM 806 O O . LEU A 1 99 ? -10.888 -3.781 5.458 1.00 97.12 99 LEU A O 1
ATOM 810 N N . ASN A 1 100 ? -11.058 -5.191 7.199 1.00 97.50 100 ASN A N 1
ATOM 811 C CA . ASN A 1 100 ? -9.686 -5.671 7.104 1.00 97.50 100 ASN A CA 1
ATOM 812 C C . ASN A 1 100 ? -9.463 -6.484 5.823 1.00 97.50 100 ASN A C 1
ATOM 814 O O . ASN A 1 100 ? -8.460 -6.273 5.157 1.00 97.50 100 ASN A O 1
ATOM 818 N N . PHE A 1 101 ? -10.403 -7.341 5.412 1.00 98.19 101 PHE A N 1
ATOM 819 C CA . PHE A 1 101 ? -10.300 -8.046 4.129 1.00 98.19 101 PHE A CA 1
ATOM 820 C C . PHE A 1 101 ? -10.273 -7.100 2.924 1.00 98.19 101 PHE A C 1
ATOM 822 O O . PHE A 1 101 ? -9.492 -7.332 2.008 1.00 98.19 101 PHE A O 1
ATOM 829 N N . LEU A 1 102 ? -11.054 -6.013 2.927 1.00 98.00 102 LEU A N 1
ATOM 830 C CA . LEU A 1 102 ? -10.978 -4.994 1.868 1.00 98.00 102 LEU A CA 1
ATOM 831 C C . LEU A 1 102 ? -9.612 -4.297 1.833 1.00 98.00 102 LEU A C 1
ATOM 833 O O . LEU A 1 102 ? -9.060 -4.066 0.759 1.00 98.00 102 LEU A O 1
ATOM 837 N N . PHE A 1 103 ? -9.042 -4.001 3.004 1.00 98.44 103 PHE A N 1
ATOM 838 C CA . PHE A 1 103 ? -7.680 -3.482 3.095 1.00 98.44 103 PHE A CA 1
ATOM 839 C C . PHE A 1 103 ? -6.653 -4.491 2.560 1.00 98.44 103 PHE A C 1
ATOM 841 O O . PHE A 1 103 ? -5.817 -4.126 1.738 1.00 98.44 103 PHE A O 1
ATOM 848 N N . LEU A 1 104 ? -6.737 -5.758 2.971 1.00 98.50 104 LEU A N 1
ATOM 849 C CA . LEU A 1 104 ? -5.830 -6.813 2.516 1.00 98.50 104 LEU A CA 1
ATOM 850 C C . LEU A 1 104 ? -5.951 -7.080 1.014 1.00 98.50 104 LEU A C 1
ATOM 852 O O . LEU A 1 104 ? -4.932 -7.284 0.367 1.00 98.50 104 LEU A O 1
ATOM 856 N N . LEU A 1 105 ? -7.155 -6.994 0.442 1.00 98.50 105 LEU A N 1
ATOM 857 C CA . LEU A 1 105 ? -7.357 -7.054 -1.005 1.00 98.50 105 LEU A CA 1
ATOM 858 C C . LEU A 1 105 ? -6.541 -5.967 -1.714 1.00 98.50 105 LEU A C 1
ATOM 860 O O . LEU A 1 105 ? -5.845 -6.258 -2.683 1.00 98.50 105 LEU A O 1
ATOM 864 N N . ALA A 1 106 ? -6.569 -4.734 -1.200 1.00 98.38 106 ALA A N 1
ATOM 865 C CA . ALA A 1 106 ? -5.760 -3.650 -1.744 1.00 98.38 106 ALA A CA 1
ATOM 866 C C . ALA A 1 106 ? -4.255 -3.955 -1.651 1.00 98.38 106 ALA A C 1
ATOM 868 O O . ALA A 1 106 ? -3.534 -3.700 -2.611 1.00 98.38 106 ALA A O 1
ATOM 869 N N . ILE A 1 107 ? -3.792 -4.540 -0.536 1.00 98.56 107 ILE A N 1
ATOM 870 C CA . ILE A 1 107 ? -2.392 -4.969 -0.369 1.00 98.56 107 ILE A CA 1
ATOM 871 C C . ILE A 1 107 ? -2.008 -6.052 -1.385 1.00 98.56 107 ILE A C 1
ATOM 873 O O . ILE A 1 107 ? -0.943 -5.965 -1.993 1.00 98.56 107 ILE A O 1
ATOM 877 N N . CYS A 1 108 ? -2.872 -7.042 -1.614 1.00 98.25 108 CYS A N 1
ATOM 878 C CA . CYS A 1 108 ? -2.638 -8.104 -2.593 1.00 98.25 108 CYS A CA 1
ATOM 879 C C . CYS A 1 108 ? -2.540 -7.585 -4.036 1.00 98.25 108 CYS A C 1
ATOM 881 O O . CYS A 1 108 ? -1.884 -8.218 -4.857 1.00 98.25 108 CYS A O 1
ATOM 883 N N . CYS A 1 109 ? -3.151 -6.440 -4.352 1.00 98.31 109 CYS A N 1
ATOM 884 C CA . CYS A 1 109 ? -3.034 -5.810 -5.669 1.00 98.31 109 CYS A CA 1
ATOM 885 C C . CYS A 1 109 ? -1.697 -5.083 -5.879 1.00 98.31 109 CYS A C 1
ATOM 887 O O . CYS A 1 109 ? -1.310 -4.854 -7.026 1.00 98.31 109 CYS A O 1
ATOM 889 N N . ILE A 1 110 ? -0.988 -4.714 -4.803 1.00 98.25 110 ILE A N 1
ATOM 890 C CA . ILE A 1 110 ? 0.235 -3.903 -4.893 1.00 98.25 110 ILE A CA 1
ATOM 891 C C . ILE A 1 110 ? 1.280 -4.561 -5.798 1.00 98.25 110 ILE A C 1
ATOM 893 O O . ILE A 1 110 ? 1.690 -3.881 -6.737 1.00 98.25 110 ILE A O 1
ATOM 897 N N . PRO A 1 111 ? 1.651 -5.850 -5.632 1.00 98.12 111 PRO A N 1
ATOM 898 C CA . PRO A 1 111 ? 2.680 -6.475 -6.462 1.00 98.12 111 PRO A CA 1
ATOM 899 C C . PRO A 1 111 ? 2.402 -6.381 -7.960 1.00 98.12 111 PRO A C 1
ATOM 901 O O . PRO A 1 111 ? 3.266 -5.961 -8.727 1.00 98.12 111 PRO A O 1
ATOM 904 N N . PHE A 1 112 ? 1.163 -6.666 -8.362 1.00 97.56 112 PHE A N 1
ATOM 905 C CA . PHE A 1 112 ? 0.736 -6.529 -9.749 1.00 97.56 112 PHE A CA 1
ATOM 906 C C . PHE A 1 112 ? 0.856 -5.081 -10.238 1.00 97.56 112 PHE A C 1
ATOM 908 O O . PHE A 1 112 ? 1.454 -4.819 -11.279 1.00 97.56 112 PHE A O 1
ATOM 915 N N . THR A 1 113 ? 0.331 -4.113 -9.481 1.00 98.06 113 THR A N 1
ATOM 916 C CA . THR A 1 113 ? 0.399 -2.703 -9.899 1.00 98.06 113 THR A CA 1
ATOM 917 C C . THR A 1 113 ? 1.828 -2.162 -9.938 1.00 98.06 113 THR A C 1
ATOM 919 O O . THR A 1 113 ? 2.137 -1.324 -10.782 1.00 98.06 113 THR A O 1
ATOM 922 N N . THR A 1 114 ? 2.717 -2.667 -9.079 1.00 97.62 114 THR A N 1
ATOM 923 C CA . THR A 1 114 ? 4.153 -2.383 -9.110 1.00 97.62 114 THR A CA 1
ATOM 924 C C . THR A 1 114 ? 4.800 -2.925 -10.377 1.00 97.62 114 THR A C 1
ATOM 926 O O . THR A 1 114 ? 5.598 -2.216 -10.983 1.00 97.62 114 THR A O 1
ATOM 929 N N . ALA A 1 115 ? 4.451 -4.143 -10.799 1.00 96.44 115 ALA A N 1
ATOM 930 C CA . ALA A 1 115 ? 4.946 -4.728 -12.043 1.00 96.44 115 ALA A CA 1
ATOM 931 C C . ALA A 1 115 ? 4.549 -3.867 -13.250 1.00 96.44 115 ALA A C 1
ATOM 933 O O . ALA A 1 115 ? 5.405 -3.449 -14.028 1.00 96.44 115 ALA A O 1
ATOM 934 N N . VAL A 1 116 ? 3.262 -3.506 -13.330 1.00 96.81 116 VAL A N 1
ATOM 935 C CA . VAL A 1 116 ? 2.728 -2.618 -14.374 1.00 96.81 116 VAL A CA 1
ATOM 936 C C . VAL A 1 116 ? 3.453 -1.270 -14.369 1.00 96.81 116 VAL A C 1
ATOM 938 O O . VAL A 1 116 ? 3.812 -0.759 -15.427 1.00 96.81 116 VAL A O 1
ATOM 941 N N . LEU A 1 117 ? 3.712 -0.693 -13.192 1.00 96.38 117 LEU A N 1
ATOM 942 C CA . LEU A 1 117 ? 4.455 0.561 -13.065 1.00 96.38 117 LEU A CA 1
ATOM 943 C C . LEU A 1 117 ? 5.933 0.421 -13.467 1.00 96.38 117 LEU A C 1
ATOM 945 O O . LEU A 1 117 ? 6.481 1.329 -14.083 1.00 96.38 117 LEU A O 1
ATOM 949 N N . GLY A 1 118 ? 6.585 -0.687 -13.119 1.00 93.69 118 GLY A N 1
ATOM 950 C CA . GLY A 1 118 ? 7.987 -0.941 -13.452 1.00 93.69 118 GLY A CA 1
ATOM 951 C C . GLY A 1 118 ? 8.213 -1.206 -14.940 1.00 93.69 118 GLY A C 1
ATOM 952 O O . GLY A 1 118 ? 9.270 -0.870 -15.463 1.00 93.69 118 GLY A O 1
ATOM 953 N N . GLU A 1 119 ? 7.229 -1.788 -15.628 1.00 93.25 119 GLU A N 1
ATOM 954 C CA . GLU A 1 119 ? 7.302 -2.100 -17.059 1.00 93.25 119 GLU A CA 1
ATOM 955 C C . GLU A 1 119 ? 6.769 -0.976 -17.954 1.00 93.25 119 GLU A C 1
ATOM 957 O O . GLU A 1 119 ? 7.314 -0.714 -19.024 1.00 93.25 119 GLU A O 1
ATOM 962 N N . HIS A 1 120 ? 5.722 -0.283 -17.511 1.00 95.44 120 HIS A N 1
ATOM 963 C CA . HIS A 1 120 ? 5.010 0.718 -18.303 1.00 95.44 120 HIS A CA 1
ATOM 964 C C . HIS A 1 120 ? 4.934 2.078 -17.607 1.00 95.44 120 HIS A C 1
ATOM 966 O O . HIS A 1 120 ? 4.009 2.850 -17.851 1.00 95.44 120 HIS A O 1
ATOM 972 N N . GLY A 1 121 ? 5.899 2.400 -16.745 1.00 93.00 121 GLY A N 1
ATOM 973 C CA . GLY A 1 121 ? 5.887 3.605 -15.908 1.00 93.00 121 GLY A CA 1
ATOM 974 C C . GLY A 1 121 ? 5.904 4.938 -16.656 1.00 93.00 121 GLY A C 1
ATOM 975 O O . GLY A 1 121 ? 5.712 5.978 -16.025 1.00 93.00 121 GLY A O 1
ATOM 976 N N . ASP A 1 122 ? 6.131 4.924 -17.966 1.00 94.44 122 ASP A N 1
ATOM 977 C CA . ASP A 1 122 ? 6.041 6.098 -18.839 1.00 94.44 122 ASP A CA 1
ATOM 978 C C . ASP A 1 122 ? 4.615 6.314 -19.371 1.00 94.44 122 ASP A C 1
ATOM 980 O O . ASP A 1 122 ? 4.278 7.388 -19.867 1.00 94.44 122 ASP A O 1
ATOM 984 N N . LEU A 1 123 ? 3.744 5.310 -19.236 1.00 97.19 123 LEU A N 1
ATOM 985 C CA . LEU A 1 123 ? 2.344 5.378 -19.626 1.00 97.19 123 LEU A CA 1
ATOM 986 C C . LEU A 1 123 ? 1.483 5.856 -18.456 1.00 97.19 123 LEU A C 1
ATOM 988 O O . LEU A 1 123 ? 1.533 5.324 -17.346 1.00 97.19 123 LEU A O 1
ATOM 992 N N . ARG A 1 124 ? 0.587 6.808 -18.741 1.00 97.44 124 ARG A N 1
ATOM 993 C CA . ARG A 1 124 ? -0.355 7.367 -17.753 1.00 97.44 124 ARG A CA 1
ATOM 994 C C . ARG A 1 124 ? -1.158 6.298 -17.009 1.00 97.44 124 A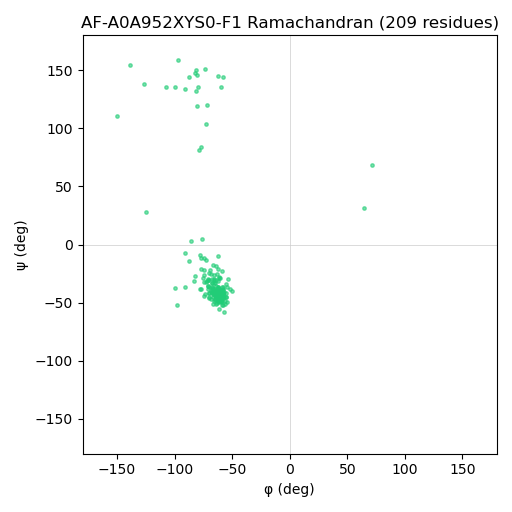RG A C 1
ATOM 996 O O . ARG A 1 124 ? -1.402 6.428 -15.817 1.00 97.44 124 ARG A O 1
ATOM 1003 N N . VAL A 1 125 ? -1.560 5.235 -17.709 1.00 98.00 125 VAL A N 1
ATOM 1004 C CA . VAL A 1 125 ? -2.421 4.184 -17.153 1.00 98.00 125 VAL A CA 1
ATOM 1005 C C . VAL A 1 125 ? -1.696 3.432 -16.041 1.00 98.00 125 VAL A C 1
ATOM 1007 O O . VAL A 1 125 ? -2.298 3.180 -15.004 1.00 98.00 125 VAL A O 1
ATOM 1010 N N . ALA A 1 126 ? -0.403 3.146 -16.207 1.00 97.56 126 ALA A N 1
ATOM 1011 C CA . ALA A 1 126 ? 0.386 2.455 -15.194 1.00 97.56 126 ALA A CA 1
ATOM 1012 C C . ALA A 1 126 ? 0.486 3.273 -13.899 1.00 97.56 126 ALA A C 1
ATOM 1014 O O . ALA A 1 126 ? 0.252 2.755 -12.806 1.00 97.56 126 ALA A O 1
ATOM 1015 N N . VAL A 1 127 ? 0.745 4.579 -14.031 1.00 97.75 127 VAL A N 1
ATOM 1016 C CA . VAL A 1 127 ? 0.800 5.509 -12.895 1.00 97.75 127 VAL A CA 1
ATOM 1017 C C . VAL A 1 127 ? -0.559 5.619 -12.201 1.00 97.75 127 VAL A C 1
ATOM 1019 O O . VAL A 1 127 ? -0.627 5.530 -10.976 1.00 97.75 127 VAL A O 1
ATOM 1022 N N . ILE A 1 128 ? -1.648 5.757 -12.967 1.00 98.44 128 ILE A N 1
ATOM 1023 C CA . ILE A 1 128 ? -3.011 5.863 -12.427 1.00 98.44 128 ILE A CA 1
ATOM 1024 C C . ILE A 1 128 ? -3.416 4.583 -11.692 1.00 98.44 128 ILE A C 1
ATOM 1026 O O . ILE A 1 128 ? -3.954 4.672 -10.594 1.00 98.44 128 ILE A O 1
ATOM 1030 N N . VAL A 1 129 ? -3.147 3.402 -12.254 1.00 98.38 129 VAL A N 1
ATOM 1031 C CA . VAL A 1 129 ? -3.497 2.110 -11.639 1.00 98.38 129 VAL A CA 1
ATOM 1032 C C . VAL A 1 129 ? -2.758 1.907 -10.314 1.00 98.38 129 VAL A C 1
ATOM 1034 O O . VAL A 1 129 ? -3.375 1.521 -9.315 1.00 98.38 129 VAL A O 1
ATOM 1037 N N . TYR A 1 130 ? -1.462 2.227 -10.267 1.00 98.31 130 TYR A N 1
ATOM 1038 C CA . TYR A 1 130 ? -0.693 2.178 -9.024 1.00 98.31 130 TYR A CA 1
ATOM 1039 C C . TYR A 1 130 ? -1.219 3.189 -7.993 1.00 98.31 130 TYR A C 1
ATOM 1041 O O . TYR A 1 130 ? -1.545 2.819 -6.863 1.00 98.31 130 TYR A O 1
ATOM 1049 N N . ALA A 1 131 ? -1.381 4.458 -8.384 1.00 98.25 131 ALA A N 1
ATOM 1050 C CA . ALA A 1 131 ? -1.873 5.507 -7.492 1.00 98.25 131 ALA A CA 1
ATOM 1051 C C . ALA A 1 131 ? -3.287 5.210 -6.966 1.00 98.25 131 ALA A C 1
ATOM 1053 O O . ALA A 1 131 ? -3.548 5.389 -5.779 1.00 98.25 131 ALA A O 1
ATOM 1054 N N . ALA A 1 132 ? -4.187 4.702 -7.810 1.00 98.62 132 ALA A N 1
ATOM 1055 C CA . ALA A 1 132 ? -5.538 4.313 -7.416 1.00 98.62 132 ALA A CA 1
ATOM 1056 C C . ALA A 1 132 ? -5.530 3.157 -6.408 1.00 98.62 132 ALA A C 1
ATOM 1058 O O . ALA A 1 132 ? -6.278 3.196 -5.431 1.00 98.62 132 ALA A O 1
ATOM 1059 N N . THR A 1 133 ? -4.641 2.173 -6.586 1.00 98.62 133 THR A N 1
ATOM 1060 C CA . THR A 1 133 ? -4.452 1.076 -5.621 1.00 98.62 133 THR A CA 1
ATOM 1061 C C . THR A 1 133 ? -3.991 1.610 -4.267 1.00 98.62 133 THR A C 1
ATOM 1063 O O . THR A 1 133 ? -4.528 1.216 -3.230 1.00 98.62 133 THR A O 1
ATOM 1066 N N . MET A 1 134 ? -3.064 2.574 -4.262 1.00 98.25 134 MET A N 1
ATOM 1067 C CA . MET A 1 134 ? -2.607 3.231 -3.035 1.00 98.25 134 MET A CA 1
ATOM 1068 C C . MET A 1 134 ? -3.723 4.028 -2.355 1.00 98.25 134 MET A C 1
ATOM 1070 O O . MET A 1 134 ? -3.935 3.881 -1.150 1.00 98.25 134 MET A O 1
ATOM 1074 N N . VAL A 1 135 ? -4.478 4.833 -3.112 1.00 98.62 135 VAL A N 1
ATOM 1075 C CA . VAL A 1 135 ? -5.644 5.570 -2.594 1.00 98.62 135 VAL A CA 1
ATOM 1076 C C . VAL A 1 135 ? -6.642 4.599 -1.971 1.00 98.62 135 VAL A C 1
ATOM 1078 O O . VAL A 1 135 ? -7.059 4.799 -0.832 1.00 98.62 135 VAL A O 1
ATOM 1081 N N . PHE A 1 136 ? -6.982 3.519 -2.672 1.00 98.69 136 PHE A N 1
ATOM 1082 C CA . PHE A 1 136 ? -7.924 2.519 -2.184 1.00 98.69 136 PHE A CA 1
ATOM 1083 C C . PHE A 1 136 ? -7.445 1.853 -0.885 1.00 98.69 136 PHE A C 1
ATOM 1085 O O . PHE A 1 136 ? -8.205 1.797 0.086 1.00 98.69 136 PHE A O 1
ATOM 1092 N N . ALA A 1 137 ? -6.175 1.437 -0.814 1.00 98.31 137 ALA A N 1
ATOM 1093 C CA . ALA A 1 137 ? -5.584 0.869 0.398 1.00 98.31 137 ALA A CA 1
ATOM 1094 C C . ALA A 1 137 ? -5.662 1.846 1.584 1.00 98.31 137 ALA A C 1
ATOM 1096 O O . ALA A 1 137 ? -6.072 1.475 2.687 1.00 98.31 137 ALA A O 1
ATOM 1097 N N . LEU A 1 138 ? -5.318 3.116 1.361 1.00 97.69 138 LEU A N 1
ATOM 1098 C CA . LEU A 1 138 ? -5.296 4.150 2.399 1.00 97.69 138 LEU A CA 1
ATOM 1099 C C . LEU A 1 138 ? -6.702 4.549 2.863 1.00 97.69 138 LEU A C 1
ATOM 1101 O O . LEU A 1 138 ? -6.910 4.780 4.058 1.00 97.69 138 LEU A O 1
ATOM 1105 N N . LEU A 1 139 ? -7.684 4.573 1.959 1.00 98.19 139 LEU A N 1
ATOM 1106 C CA . LEU A 1 139 ? -9.091 4.775 2.304 1.00 98.19 139 LEU A CA 1
ATOM 1107 C C . LEU A 1 139 ? -9.637 3.598 3.116 1.00 98.19 139 LEU A C 1
ATOM 1109 O O . LEU A 1 139 ? -10.240 3.825 4.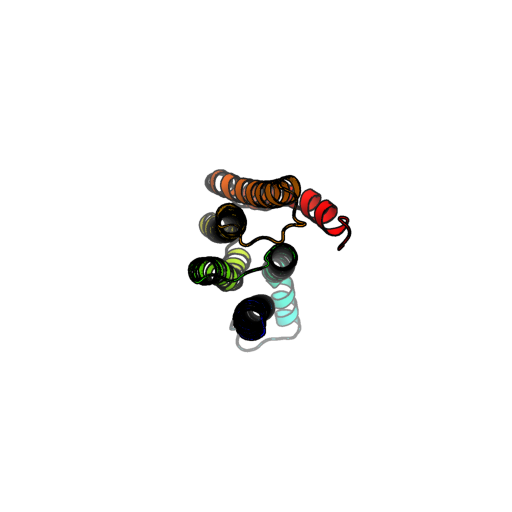164 1.00 98.19 139 LEU A O 1
ATOM 1113 N N . CYS A 1 140 ? -9.361 2.351 2.718 1.00 97.94 140 CYS A N 1
ATOM 1114 C CA . CYS A 1 140 ? -9.732 1.169 3.508 1.00 97.94 140 CYS A CA 1
ATOM 1115 C C . CYS A 1 140 ? -9.114 1.224 4.911 1.00 97.94 140 CYS A C 1
ATOM 1117 O O . CYS A 1 140 ? -9.801 1.037 5.917 1.00 97.94 140 CYS A O 1
ATOM 1119 N N . SER A 1 141 ? -7.828 1.570 4.986 1.00 96.19 141 SER A N 1
ATOM 1120 C CA . SER A 1 141 ? -7.099 1.721 6.244 1.00 96.19 141 SER A CA 1
ATOM 1121 C C . SER A 1 141 ? -7.685 2.833 7.129 1.00 96.19 141 SER A C 1
ATOM 1123 O O . SER A 1 141 ? -7.731 2.699 8.354 1.00 96.19 141 SER A O 1
ATOM 1125 N N . THR A 1 142 ? -8.153 3.931 6.529 1.00 96.62 142 THR A N 1
ATOM 1126 C CA . THR A 1 142 ? -8.811 5.043 7.234 1.00 96.62 142 THR A CA 1
ATOM 1127 C C . THR A 1 142 ? -10.184 4.631 7.757 1.00 96.62 142 THR A C 1
ATOM 1129 O O . THR A 1 142 ? -10.493 4.872 8.925 1.00 96.62 142 THR A O 1
ATOM 1132 N N . THR A 1 143 ? -10.984 3.954 6.932 1.00 97.12 143 THR A N 1
ATOM 1133 C CA . THR A 1 143 ? -12.301 3.429 7.309 1.00 97.12 143 THR A CA 1
ATOM 1134 C C . THR A 1 143 ? -12.198 2.443 8.467 1.00 97.12 143 THR A C 1
ATOM 1136 O O . THR A 1 143 ? -13.010 2.511 9.386 1.00 97.12 143 THR A O 1
ATOM 1139 N N . LEU A 1 144 ? -11.177 1.581 8.482 1.00 96.19 144 LEU A N 1
ATOM 1140 C CA . LEU A 1 144 ? -10.929 0.646 9.582 1.00 96.19 144 LEU A CA 1
ATOM 1141 C C . LEU A 1 144 ? -10.680 1.385 10.906 1.00 96.19 144 LEU A C 1
ATOM 1143 O O . LEU A 1 144 ? -11.313 1.074 11.916 1.00 96.19 144 LEU A O 1
ATOM 1147 N N . THR A 1 145 ? -9.824 2.413 10.891 1.00 95.00 145 THR A N 1
ATOM 1148 C CA . THR A 1 145 ? -9.559 3.257 12.068 1.00 95.00 145 THR A CA 1
ATOM 1149 C C . THR A 1 145 ? -10.819 3.996 12.531 1.00 95.00 145 THR A C 1
ATOM 1151 O O . THR A 1 145 ? -11.141 3.983 13.719 1.00 95.00 145 THR A O 1
ATOM 1154 N N . LEU A 1 146 ? -11.552 4.621 11.604 1.00 95.69 146 LEU A N 1
ATOM 1155 C CA . LEU A 1 146 ? -12.761 5.383 11.914 1.00 95.69 146 LEU A CA 1
ATOM 1156 C C . LEU A 1 146 ? -13.866 4.486 12.480 1.00 95.69 146 LEU A C 1
ATOM 1158 O O . LEU A 1 146 ? -14.498 4.841 13.474 1.00 95.69 146 LEU A O 1
ATOM 1162 N N . TYR A 1 147 ? -14.089 3.323 11.868 1.00 96.50 147 TYR A N 1
ATOM 1163 C CA . TYR A 1 147 ? -15.071 2.355 12.336 1.00 96.50 147 TYR A CA 1
ATOM 1164 C C . TYR A 1 147 ? -14.712 1.838 13.729 1.00 96.50 147 TYR A C 1
ATOM 1166 O O . TYR A 1 147 ? -15.564 1.870 14.614 1.00 96.50 147 TYR A O 1
ATOM 1174 N N . GLY A 1 148 ? -13.457 1.431 13.954 1.00 95.38 148 GLY A N 1
ATOM 1175 C CA . GLY A 1 148 ? -13.017 0.951 15.265 1.00 95.38 148 GLY A CA 1
ATOM 1176 C C . GLY A 1 148 ? -13.215 1.992 16.370 1.00 95.38 148 GLY A C 1
ATOM 1177 O O . GLY A 1 148 ? -13.674 1.650 17.457 1.00 95.38 148 GLY A O 1
ATOM 1178 N N . TYR A 1 149 ? -12.966 3.271 16.071 1.00 94.94 149 TYR A N 1
ATOM 1179 C CA . TYR A 1 149 ? -13.230 4.368 17.001 1.00 94.94 149 TYR A CA 1
ATOM 1180 C C . TYR A 1 149 ? -14.730 4.568 17.265 1.00 94.94 149 TYR A C 1
ATOM 1182 O O . TYR A 1 149 ? -15.161 4.566 18.415 1.00 94.94 149 TYR A O 1
ATOM 1190 N N . ARG A 1 150 ? -15.554 4.684 16.213 1.00 94.19 150 ARG A N 1
ATOM 1191 C CA . ARG A 1 150 ? -17.003 4.941 16.347 1.00 94.19 150 ARG A CA 1
ATOM 1192 C C . ARG A 1 150 ? -17.773 3.780 16.972 1.00 94.19 150 ARG A C 1
ATOM 1194 O O . ARG A 1 150 ? -18.794 4.009 17.607 1.00 94.19 150 ARG A O 1
ATOM 1201 N N . ALA A 1 151 ? -17.305 2.552 16.771 1.00 94.06 151 ALA A N 1
ATOM 1202 C CA . ALA A 1 151 ? -17.905 1.349 17.335 1.00 94.06 151 ALA A CA 1
ATOM 1203 C C . ALA A 1 151 ? -17.398 1.027 18.755 1.00 94.06 151 ALA A C 1
ATOM 1205 O O . ALA A 1 151 ? -17.778 -0.005 19.300 1.00 94.06 151 ALA A O 1
ATOM 1206 N N . GLY A 1 152 ? -16.544 1.875 19.350 1.00 93.06 152 GLY A N 1
ATOM 1207 C CA . GLY A 1 152 ? -16.022 1.663 20.704 1.00 93.06 152 GLY A CA 1
ATOM 1208 C C . GLY A 1 152 ? -15.145 0.414 20.830 1.00 93.06 152 GLY A C 1
ATOM 1209 O O . GLY A 1 152 ? -15.154 -0.240 21.867 1.00 93.06 152 GLY A O 1
ATOM 1210 N N . LEU A 1 153 ? -14.428 0.049 19.762 1.00 92.50 153 LEU A N 1
ATOM 1211 C CA . LEU A 1 153 ? -13.561 -1.137 19.719 1.00 92.50 153 LEU A CA 1
ATOM 1212 C C . LEU A 1 153 ? -12.119 -0.841 20.147 1.00 92.50 153 LEU A C 1
ATOM 1214 O O . LEU A 1 153 ? -11.313 -1.765 20.232 1.00 92.50 153 LEU A O 1
ATOM 1218 N N . MET A 1 154 ? -11.777 0.432 20.355 1.00 92.88 154 MET A N 1
ATOM 1219 C CA . MET A 1 154 ? -10.445 0.874 20.773 1.00 92.88 154 MET A CA 1
ATOM 1220 C C . MET A 1 154 ? -10.266 0.723 22.288 1.00 92.88 154 MET A C 1
ATOM 1222 O O . MET A 1 154 ? -11.227 0.871 23.040 1.00 92.88 154 MET A O 1
ATOM 1226 N N . LYS A 1 155 ? -9.028 0.488 22.729 1.00 90.75 155 LYS A N 1
ATOM 1227 C CA . LYS A 1 155 ? -8.649 0.470 24.145 1.00 90.75 155 LYS A CA 1
ATOM 1228 C C . LYS A 1 155 ? -8.986 1.807 24.802 1.00 90.75 155 LYS A C 1
ATOM 1230 O O . LYS A 1 155 ? -8.767 2.864 24.210 1.00 90.75 155 LYS A O 1
ATOM 1235 N N . ALA A 1 156 ? -9.413 1.772 26.063 1.00 87.38 156 ALA A N 1
ATOM 1236 C CA . ALA A 1 156 ? -9.749 2.976 26.831 1.00 87.38 156 ALA A CA 1
ATOM 1237 C C . ALA A 1 156 ? -8.581 3.976 26.983 1.00 87.38 156 ALA A C 1
ATOM 1239 O O . ALA A 1 156 ? -8.811 5.162 27.199 1.00 87.38 156 ALA A O 1
ATOM 1240 N N . SER A 1 157 ? -7.332 3.512 26.856 1.00 88.12 157 SER A N 1
ATOM 1241 C CA . SER A 1 157 ? -6.127 4.348 26.926 1.00 88.12 157 SER A CA 1
ATOM 1242 C C . SER A 1 157 ? -5.852 5.163 25.658 1.00 88.12 157 SER A C 1
ATOM 1244 O O . SER A 1 157 ? -4.967 6.013 25.674 1.00 88.12 157 SER A O 1
ATOM 1246 N N . VAL A 1 158 ? -6.554 4.892 24.552 1.00 88.50 158 VAL A N 1
ATOM 1247 C CA . VAL A 1 158 ? -6.299 5.537 23.258 1.00 88.50 158 VAL A CA 1
ATOM 1248 C C . VAL A 1 158 ? -6.955 6.911 23.232 1.00 88.50 158 VAL A C 1
ATOM 1250 O O . VAL A 1 158 ? -8.178 7.042 23.319 1.00 88.50 158 VAL A O 1
ATOM 1253 N N . SER A 1 159 ? -6.140 7.950 23.065 1.00 90.38 159 SER A N 1
ATOM 1254 C CA . SER A 1 159 ? -6.636 9.320 22.962 1.00 90.38 159 SER A CA 1
ATOM 1255 C C . SER A 1 159 ? -7.312 9.589 21.609 1.00 90.38 159 SER A C 1
ATOM 1257 O O . SER A 1 159 ? -6.945 9.039 20.566 1.00 90.38 159 SER A O 1
ATOM 1259 N N . ALA A 1 160 ? -8.288 10.503 21.587 1.00 90.62 160 ALA A N 1
ATOM 1260 C CA . ALA A 1 160 ? -8.921 10.936 20.336 1.00 90.62 160 ALA A CA 1
ATOM 1261 C C . ALA A 1 160 ? -7.909 11.567 19.358 1.00 90.62 160 ALA A C 1
ATOM 1263 O O . ALA A 1 160 ? -8.082 11.489 18.140 1.00 90.62 160 ALA A O 1
ATOM 1264 N N . ASP A 1 161 ? -6.840 12.171 19.877 1.00 90.06 161 ASP A N 1
ATOM 1265 C CA . ASP A 1 161 ? -5.810 12.815 19.067 1.00 90.06 161 ASP A CA 1
ATOM 1266 C C . ASP A 1 161 ? -4.888 11.806 18.374 1.00 90.06 161 ASP A C 1
ATOM 1268 O O . ASP A 1 161 ? -4.486 12.041 17.232 1.00 90.06 161 ASP A O 1
ATOM 1272 N N . GLU A 1 162 ? -4.627 10.643 18.979 1.00 88.56 162 GLU A N 1
ATOM 1273 C CA . GLU A 1 162 ? -3.940 9.530 18.309 1.00 88.56 162 GLU A CA 1
ATOM 1274 C C . GLU A 1 162 ? -4.740 9.014 17.109 1.00 88.56 162 GLU A C 1
ATOM 1276 O O . GLU A 1 162 ? -4.193 8.851 16.012 1.00 88.56 162 GLU A O 1
ATOM 1281 N N . VAL A 1 163 ? -6.055 8.839 17.281 1.00 91.12 163 VAL A N 1
ATOM 1282 C CA . VAL A 1 163 ? -6.963 8.416 16.204 1.00 91.12 163 VAL A CA 1
ATOM 1283 C C . VAL A 1 163 ? -6.987 9.454 15.081 1.00 91.12 163 VAL A C 1
ATOM 1285 O O . VAL A 1 163 ? -6.786 9.108 13.913 1.00 91.12 163 VAL A O 1
ATOM 1288 N N . LYS A 1 164 ? -7.158 10.741 15.414 1.00 91.75 164 LYS A N 1
ATOM 1289 C CA . LYS A 1 164 ? -7.128 11.840 14.433 1.00 91.75 164 LYS A CA 1
ATOM 1290 C C . LYS A 1 164 ? -5.797 11.904 13.691 1.00 91.75 164 LYS A C 1
ATOM 1292 O O . LYS A 1 164 ? -5.793 12.090 12.478 1.00 91.75 164 LYS A O 1
ATOM 1297 N N . LYS A 1 165 ? -4.669 11.733 14.386 1.00 90.50 165 LYS A N 1
ATOM 1298 C CA . LYS 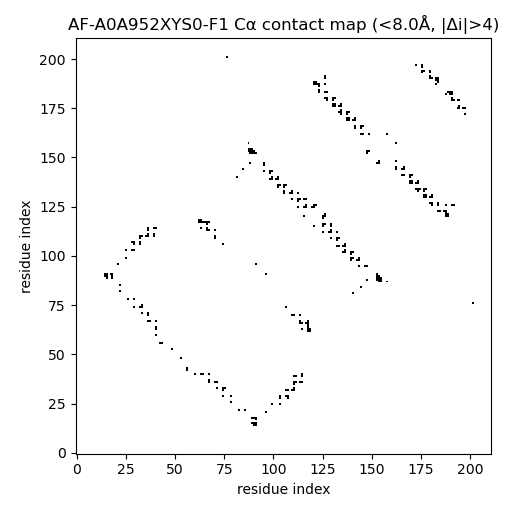A 1 165 ? -3.334 11.720 13.772 1.00 90.50 165 LYS A CA 1
ATOM 1299 C C . LYS A 1 165 ? -3.184 10.553 12.796 1.00 90.50 165 LYS A C 1
ATOM 1301 O O . LYS A 1 165 ? -2.678 10.756 11.695 1.00 90.50 165 LYS A O 1
ATOM 1306 N N . SER A 1 166 ? -3.662 9.362 13.163 1.00 89.81 166 SER A N 1
ATOM 1307 C CA . SER A 1 166 ? -3.665 8.181 12.287 1.00 89.81 166 SER A CA 1
ATOM 1308 C C . SER A 1 166 ? -4.477 8.417 11.006 1.00 89.81 166 SER A C 1
ATOM 1310 O O . SER A 1 166 ? -3.991 8.159 9.899 1.00 89.81 166 SER A O 1
ATOM 1312 N N . ILE A 1 167 ? -5.683 8.980 11.146 1.00 92.88 167 ILE A N 1
ATOM 1313 C CA . ILE A 1 167 ? -6.562 9.340 10.024 1.00 92.88 167 ILE A CA 1
ATOM 1314 C C . ILE A 1 167 ? -5.909 10.414 9.150 1.00 92.88 167 ILE A C 1
ATOM 1316 O O . ILE A 1 167 ? -5.794 10.231 7.943 1.00 92.88 167 ILE A O 1
ATOM 1320 N N . ARG A 1 168 ? -5.421 11.505 9.750 1.00 93.12 168 ARG A N 1
ATOM 1321 C CA . ARG A 1 168 ? -4.784 12.615 9.031 1.00 93.12 168 ARG A CA 1
ATOM 1322 C C . ARG A 1 168 ? -3.588 12.146 8.212 1.00 93.12 168 ARG A C 1
ATOM 1324 O O . ARG A 1 168 ? -3.475 12.527 7.056 1.00 93.12 168 ARG A O 1
ATOM 1331 N N . ASN A 1 169 ? -2.719 11.317 8.788 1.00 90.94 169 ASN A N 1
ATOM 1332 C CA . ASN A 1 169 ? -1.556 10.798 8.071 1.00 90.94 169 ASN A CA 1
ATOM 1333 C C . ASN A 1 169 ? -1.981 9.911 6.890 1.00 90.94 169 ASN A C 1
ATOM 1335 O O . ASN A 1 169 ? -1.439 10.055 5.800 1.00 90.94 169 ASN A O 1
ATOM 1339 N N . SER A 1 170 ? -2.982 9.045 7.085 1.00 92.25 170 SER A N 1
ATOM 1340 C CA . SER A 1 170 ? -3.502 8.182 6.013 1.00 92.25 170 SER A CA 1
ATOM 1341 C C . SER A 1 170 ? -4.130 9.006 4.880 1.00 92.25 170 SER A C 1
ATOM 1343 O O . SER A 1 170 ? -3.852 8.758 3.708 1.00 92.25 170 SER A O 1
ATOM 1345 N N . LEU A 1 171 ? -4.930 10.024 5.221 1.00 95.31 171 LEU A N 1
ATOM 1346 C CA . LEU A 1 171 ? -5.578 10.915 4.257 1.00 95.31 171 LEU A CA 1
ATOM 1347 C C . LEU A 1 171 ? -4.593 11.841 3.544 1.00 95.31 171 LEU A C 1
ATOM 1349 O O . LEU A 1 171 ? -4.767 12.094 2.356 1.00 95.31 171 LEU A O 1
ATOM 1353 N N . PHE A 1 172 ? -3.554 12.320 4.229 1.00 94.75 172 PHE A N 1
ATOM 1354 C CA . PHE A 1 172 ? -2.481 13.086 3.599 1.00 94.75 172 PHE A CA 1
ATOM 1355 C C . PHE A 1 172 ? -1.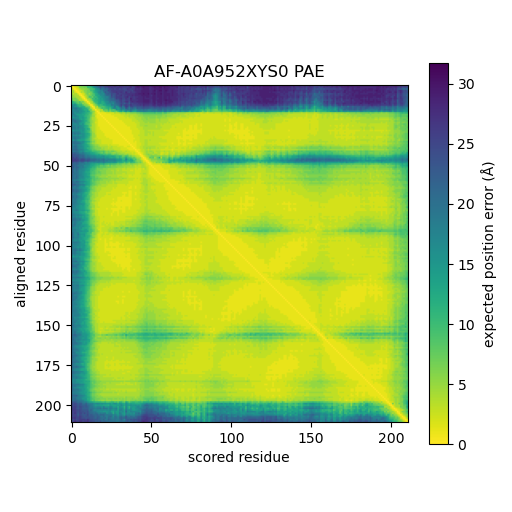820 12.260 2.492 1.00 94.75 172 PHE A C 1
ATOM 1357 O O . PHE A 1 172 ? -1.785 12.694 1.343 1.00 94.75 172 PHE A O 1
ATOM 1364 N N . THR A 1 173 ? -1.400 11.030 2.805 1.00 94.38 173 THR A N 1
ATOM 1365 C CA . THR A 1 173 ? -0.807 10.127 1.811 1.00 94.38 173 THR A CA 1
ATOM 1366 C C . THR A 1 173 ? -1.787 9.812 0.678 1.00 94.38 173 THR A C 1
ATOM 1368 O O . THR A 1 173 ? -1.405 9.856 -0.489 1.00 94.38 173 THR A O 1
ATOM 1371 N N . ALA A 1 174 ? -3.063 9.558 0.994 1.00 96.88 174 ALA A N 1
ATOM 1372 C CA . ALA A 1 174 ? -4.084 9.286 -0.019 1.00 96.88 174 ALA A CA 1
ATOM 1373 C C . ALA A 1 174 ? -4.287 10.489 -0.949 1.00 96.88 174 ALA A C 1
ATOM 1375 O O . ALA A 1 174 ? -4.414 10.320 -2.156 1.00 96.88 174 ALA A O 1
ATOM 1376 N N . THR A 1 175 ? -4.261 11.704 -0.403 1.00 97.62 175 THR A N 1
ATOM 1377 C CA . THR A 1 175 ? -4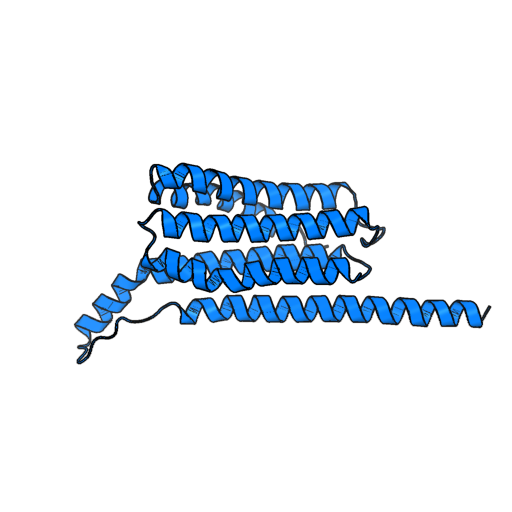.410 12.942 -1.174 1.00 97.62 175 THR A CA 1
ATOM 1378 C C . THR A 1 175 ? -3.234 13.149 -2.121 1.00 97.62 175 THR A C 1
ATOM 1380 O O . THR A 1 175 ? -3.447 13.521 -3.269 1.00 97.62 175 THR A O 1
ATOM 1383 N N . VAL A 1 176 ? -2.004 12.851 -1.690 1.00 97.38 176 VAL A N 1
ATOM 1384 C CA . VAL A 1 176 ? -0.826 12.926 -2.571 1.00 97.38 176 VAL A CA 1
ATOM 1385 C C . VAL A 1 176 ? -0.973 11.983 -3.769 1.00 97.38 176 VAL A C 1
ATOM 1387 O O . VAL A 1 176 ? -0.785 12.411 -4.908 1.00 97.38 176 VAL A O 1
ATOM 1390 N N . PHE A 1 177 ? -1.387 10.730 -3.548 1.00 97.88 177 PHE A N 1
ATOM 1391 C CA . PHE A 1 177 ? -1.657 9.808 -4.656 1.00 97.88 177 PHE A CA 1
ATOM 1392 C C . PHE A 1 177 ? -2.848 10.256 -5.516 1.00 97.88 177 PHE A C 1
ATOM 1394 O O . PHE A 1 177 ? -2.757 10.217 -6.741 1.00 97.88 177 PHE A O 1
ATOM 1401 N N . ALA A 1 178 ? -3.932 10.750 -4.917 1.00 98.38 178 ALA A N 1
ATOM 1402 C CA . ALA A 1 178 ? -5.094 11.241 -5.657 1.00 98.38 178 ALA A CA 1
ATOM 1403 C C . ALA A 1 178 ? -4.756 12.447 -6.552 1.00 98.38 178 ALA A C 1
ATOM 1405 O O . ALA A 1 178 ? -5.164 12.487 -7.709 1.00 98.38 178 ALA A O 1
ATOM 1406 N N . ILE A 1 179 ? -3.954 13.397 -6.064 1.00 98.31 179 ILE A N 1
ATOM 1407 C CA . ILE A 1 179 ? -3.461 14.524 -6.868 1.00 98.31 179 ILE A CA 1
ATOM 1408 C C . ILE A 1 179 ? -2.561 14.016 -7.999 1.00 98.31 179 ILE A C 1
ATOM 1410 O O . ILE A 1 179 ? -2.686 14.480 -9.132 1.00 98.31 179 ILE A O 1
ATOM 1414 N N . SER A 1 180 ? -1.705 13.023 -7.732 1.00 97.94 180 SER A N 1
ATOM 1415 C CA . SER A 1 180 ? -0.833 12.451 -8.765 1.00 97.94 180 SER A CA 1
ATOM 1416 C C . SER A 1 180 ? -1.603 11.811 -9.927 1.00 97.94 180 SER A C 1
ATOM 1418 O O . SER A 1 180 ? -1.119 11.853 -11.054 1.00 97.94 180 SER A O 1
ATOM 1420 N N . ILE A 1 181 ? -2.822 11.301 -9.693 1.00 98.12 181 ILE A N 1
ATOM 1421 C CA . ILE A 1 181 ? -3.710 10.822 -10.767 1.00 98.12 181 ILE A CA 1
ATOM 1422 C C . ILE A 1 181 ? -4.040 11.972 -11.722 1.00 98.12 181 ILE A C 1
ATOM 1424 O O . ILE A 1 181 ? -3.944 11.796 -12.931 1.00 98.12 181 ILE A O 1
ATOM 1428 N N . GLY A 1 182 ? -4.374 13.155 -11.195 1.00 97.69 182 GLY A N 1
ATOM 1429 C CA . GLY A 1 182 ? -4.619 14.352 -12.003 1.00 97.69 182 GLY A CA 1
ATOM 1430 C C . GLY A 1 182 ? -3.375 14.801 -12.774 1.00 97.69 182 GLY A C 1
ATOM 1431 O O . GLY A 1 182 ? -3.460 15.073 -13.968 1.00 97.69 182 GLY A O 1
ATOM 1432 N N . ILE A 1 183 ? -2.209 14.801 -12.120 1.00 97.69 183 ILE A N 1
ATOM 1433 C CA . ILE A 1 183 ? -0.924 15.147 -12.753 1.00 97.69 183 ILE A CA 1
ATOM 1434 C C . ILE A 1 183 ? -0.594 14.175 -13.899 1.00 97.69 183 ILE A C 1
ATOM 1436 O O . ILE A 1 183 ? -0.137 14.611 -14.954 1.00 97.69 183 ILE A O 1
ATOM 1440 N N . ALA A 1 184 ? -0.893 12.881 -13.744 1.00 97.25 184 ALA A N 1
ATOM 1441 C CA . ALA A 1 184 ? -0.590 11.849 -14.737 1.00 97.25 184 ALA A CA 1
ATOM 1442 C C . ALA A 1 184 ? -1.336 12.024 -16.075 1.00 97.25 184 ALA A C 1
ATOM 1444 O O . ALA A 1 184 ? -0.913 11.455 -17.082 1.00 97.25 184 ALA A O 1
ATOM 1445 N N . PHE A 1 185 ? -2.422 12.809 -16.119 1.00 96.88 185 PHE A N 1
ATOM 1446 C CA . PHE A 1 185 ? -3.077 13.174 -17.382 1.00 96.88 185 PHE A CA 1
ATOM 1447 C C . PHE A 1 185 ? -2.244 14.140 -18.231 1.00 96.88 185 PHE A C 1
ATOM 1449 O O . PHE A 1 185 ? -2.413 14.154 -19.451 1.00 96.88 185 PHE A O 1
ATOM 1456 N N . PHE A 1 186 ? -1.354 14.907 -17.598 1.00 97.00 186 PHE A N 1
ATOM 1457 C CA . PHE A 1 186 ? -0.448 15.847 -18.254 1.00 97.00 186 PHE A CA 1
ATOM 1458 C C . PHE A 1 186 ? 0.936 15.228 -18.452 1.00 97.00 186 PHE A C 1
ATOM 1460 O O . PHE A 1 186 ? 1.437 15.209 -19.572 1.00 97.00 186 PHE A O 1
ATOM 1467 N N . ASP A 1 187 ? 1.527 14.691 -17.380 1.00 96.44 187 ASP A N 1
ATOM 1468 C CA . ASP A 1 187 ? 2.872 14.116 -17.390 1.00 96.44 187 ASP A CA 1
ATOM 1469 C C . ASP A 1 187 ? 3.002 12.975 -16.349 1.00 96.44 187 ASP A C 1
ATOM 1471 O O . ASP A 1 187 ? 2.991 13.219 -15.134 1.00 96.44 187 ASP A O 1
ATOM 1475 N N . PRO A 1 188 ? 3.142 11.710 -16.797 1.00 95.31 188 PRO A N 1
ATOM 1476 C CA . PRO A 1 188 ? 3.343 10.557 -15.916 1.00 95.31 188 PRO A CA 1
ATOM 1477 C C . PRO A 1 188 ? 4.639 10.606 -15.090 1.00 95.31 188 PRO A C 1
ATOM 1479 O O . PRO A 1 188 ? 4.662 10.100 -13.967 1.00 95.31 188 PRO A O 1
ATOM 1482 N N . GLN A 1 189 ? 5.716 11.217 -15.597 1.00 94.69 189 GLN A N 1
ATOM 1483 C CA . GLN A 1 189 ? 6.967 11.371 -14.846 1.00 94.69 189 GLN A CA 1
ATOM 1484 C C . GLN A 1 189 ? 6.787 12.365 -13.710 1.00 94.69 189 GLN A C 1
ATOM 1486 O O . GLN A 1 189 ? 7.149 12.068 -12.571 1.00 94.69 189 GLN A O 1
ATOM 1491 N N . LEU A 1 190 ? 6.157 13.508 -13.996 1.00 95.75 190 LEU A N 1
ATOM 1492 C CA . LEU A 1 190 ? 5.864 14.518 -12.982 1.00 95.75 190 LEU A CA 1
ATOM 1493 C C . LEU A 1 190 ? 4.998 13.940 -11.854 1.00 95.75 190 LEU A C 1
ATOM 1495 O O . LEU A 1 190 ? 5.247 14.217 -10.682 1.00 95.75 190 LEU A O 1
ATOM 1499 N N . ALA A 1 191 ? 4.031 13.079 -12.186 1.00 95.88 191 ALA A N 1
ATOM 1500 C CA . ALA A 1 191 ? 3.208 12.384 -11.199 1.00 95.88 191 ALA A CA 1
ATOM 1501 C C . ALA A 1 191 ? 4.027 11.456 -10.282 1.00 95.88 191 ALA A C 1
ATOM 1503 O O . ALA A 1 191 ? 3.815 11.465 -9.069 1.00 95.88 191 ALA A O 1
ATOM 1504 N N . LYS A 1 192 ? 4.995 10.703 -10.825 1.00 94.38 192 LYS A N 1
ATOM 1505 C CA . LYS A 1 192 ? 5.913 9.870 -10.024 1.00 94.38 192 LYS A CA 1
ATOM 1506 C C . LYS A 1 192 ? 6.841 10.727 -9.159 1.00 94.38 192 LYS A C 1
ATOM 1508 O O . LYS A 1 192 ? 7.021 10.430 -7.979 1.00 94.38 192 LYS A O 1
ATOM 1513 N N . TYR A 1 193 ? 7.390 11.817 -9.703 1.00 94.19 193 TYR A N 1
ATOM 1514 C CA . TYR A 1 193 ? 8.229 12.744 -8.936 1.00 94.19 193 TYR A CA 1
ATOM 1515 C C . TYR A 1 193 ? 7.457 13.444 -7.813 1.00 94.19 193 TYR A C 1
ATOM 1517 O O . TYR A 1 193 ? 8.005 13.718 -6.745 1.00 94.19 193 TYR A O 1
ATOM 1525 N N . PHE A 1 194 ? 6.159 13.673 -7.998 1.00 94.69 194 PHE A N 1
ATOM 1526 C CA . PHE A 1 194 ? 5.313 14.238 -6.956 1.00 94.69 194 PHE A CA 1
ATOM 1527 C C . PHE A 1 194 ? 5.242 13.351 -5.700 1.00 94.69 194 PHE A C 1
ATOM 1529 O O . PHE A 1 194 ? 5.107 13.859 -4.587 1.00 94.69 194 PHE A O 1
ATOM 1536 N N . TRP A 1 195 ? 5.415 12.030 -5.828 1.00 93.88 195 TRP A N 1
ATOM 1537 C CA . TRP A 1 195 ? 5.411 11.123 -4.676 1.00 93.88 195 TRP A CA 1
ATOM 1538 C C . TRP A 1 195 ? 6.597 11.328 -3.725 1.00 93.88 195 TRP A C 1
ATOM 1540 O O . TRP A 1 195 ? 6.502 10.932 -2.563 1.00 93.88 195 TRP A O 1
ATOM 1550 N N . PHE A 1 196 ? 7.677 12.004 -4.142 1.00 91.12 196 PHE A N 1
ATOM 1551 C CA . PHE A 1 196 ? 8.804 12.325 -3.253 1.00 91.12 196 PHE A CA 1
ATOM 1552 C C . PHE A 1 196 ? 8.403 13.228 -2.076 1.00 91.12 196 PHE A C 1
ATOM 1554 O O . PHE A 1 196 ? 9.050 13.182 -1.029 1.00 91.12 196 PHE A O 1
ATOM 1561 N N . VAL A 1 197 ? 7.283 13.956 -2.180 1.00 90.81 197 VAL A N 1
ATOM 1562 C CA . VAL A 1 197 ? 6.664 14.683 -1.054 1.00 90.81 197 VAL A CA 1
ATOM 1563 C C . VAL A 1 197 ? 6.408 13.756 0.147 1.00 90.81 197 VAL A C 1
ATOM 1565 O O . VAL A 1 197 ? 6.477 14.185 1.301 1.00 90.81 197 VAL A O 1
ATOM 1568 N N . LEU A 1 198 ? 6.172 12.461 -0.093 1.00 89.19 198 LEU A N 1
ATOM 1569 C CA . LEU A 1 198 ? 5.917 11.477 0.959 1.00 89.19 198 LEU A CA 1
ATOM 1570 C C . LEU A 1 198 ? 7.170 11.081 1.748 1.00 89.19 198 LEU A C 1
ATOM 1572 O O . LEU A 1 198 ? 7.024 10.662 2.900 1.00 89.19 198 LEU A O 1
ATOM 1576 N N . LEU A 1 199 ? 8.383 11.250 1.206 1.00 82.62 199 LEU A N 1
ATOM 1577 C CA . LEU A 1 199 ? 9.619 10.856 1.897 1.00 82.62 199 LEU A CA 1
ATOM 1578 C C . LEU A 1 199 ? 9.776 11.572 3.245 1.00 82.62 199 LEU A C 1
ATOM 1580 O O . LEU A 1 199 ? 10.133 10.947 4.245 1.00 82.62 199 LEU A O 1
ATOM 1584 N N . GLY A 1 200 ? 9.419 12.859 3.312 1.00 73.81 200 GLY A N 1
ATOM 1585 C CA . GLY A 1 200 ? 9.447 13.620 4.565 1.00 73.81 200 GLY A CA 1
ATOM 1586 C C . GLY A 1 200 ? 8.495 13.054 5.628 1.00 73.81 200 GLY A C 1
ATOM 1587 O O . GLY A 1 200 ? 8.832 12.995 6.813 1.00 73.81 200 GLY A O 1
ATOM 1588 N N . SER A 1 201 ? 7.327 12.561 5.205 1.00 73.62 201 SER A N 1
ATOM 1589 C CA . SER A 1 201 ? 6.326 11.972 6.105 1.00 73.62 201 SER A CA 1
ATOM 1590 C C . SER A 1 201 ? 6.741 10.598 6.655 1.00 73.62 201 SER A C 1
ATOM 1592 O O . SER A 1 201 ? 6.421 10.261 7.802 1.00 73.62 201 SER A O 1
ATOM 1594 N N . MET A 1 202 ? 7.506 9.825 5.874 1.00 68.69 202 MET A N 1
ATOM 1595 C CA . MET A 1 202 ? 8.028 8.514 6.274 1.00 68.69 202 MET A CA 1
ATOM 1596 C C . MET A 1 202 ? 9.077 8.652 7.385 1.00 68.69 202 MET A C 1
ATOM 1598 O O . MET A 1 202 ? 8.960 8.003 8.426 1.00 68.69 202 MET A O 1
ATOM 1602 N N . VAL A 1 203 ? 10.034 9.573 7.230 1.00 63.25 203 VAL A N 1
ATOM 1603 C CA . VAL A 1 203 ? 11.086 9.839 8.231 1.00 63.25 203 VAL A CA 1
ATOM 1604 C C . VAL A 1 203 ? 10.494 10.280 9.575 1.00 63.25 203 VAL A C 1
ATOM 1606 O O . VAL A 1 203 ? 10.930 9.827 10.636 1.00 63.25 203 VAL A O 1
ATOM 1609 N N . PHE A 1 204 ? 9.459 11.124 9.553 1.00 59.78 204 PHE A N 1
ATOM 1610 C CA . PHE A 1 204 ? 8.776 11.571 10.769 1.00 59.78 204 PHE A CA 1
ATOM 1611 C C . PHE A 1 204 ? 8.017 10.434 11.476 1.00 59.78 204 PHE A C 1
ATOM 1613 O O . PHE A 1 204 ? 7.949 10.389 12.704 1.00 59.78 204 PHE A O 1
ATOM 1620 N N . SER A 1 205 ? 7.476 9.484 10.711 1.00 62.38 205 SER A N 1
ATOM 1621 C CA . SER A 1 205 ? 6.704 8.356 11.244 1.00 62.38 205 SER A CA 1
ATOM 1622 C C . SER A 1 205 ? 7.572 7.276 11.902 1.00 62.38 205 SER A C 1
ATOM 1624 O O . SER A 1 205 ? 7.100 6.616 12.835 1.00 62.38 205 SER A O 1
ATOM 1626 N N . ILE A 1 206 ? 8.826 7.115 11.460 1.00 59.50 206 ILE A N 1
ATOM 1627 C CA . ILE A 1 206 ? 9.813 6.192 12.053 1.00 59.50 206 ILE A CA 1
ATOM 1628 C C . ILE A 1 206 ? 10.286 6.699 13.423 1.00 59.50 206 ILE A C 1
ATOM 1630 O O . ILE A 1 206 ? 10.432 5.911 14.350 1.00 59.50 206 ILE A O 1
ATOM 1634 N N . ARG A 1 207 ? 10.471 8.017 13.582 1.00 54.62 207 ARG A N 1
ATOM 1635 C CA . ARG A 1 207 ? 10.976 8.630 14.828 1.00 54.62 207 ARG A CA 1
ATOM 1636 C C . ARG A 1 207 ? 9.969 8.675 15.980 1.00 54.62 207 ARG A C 1
ATOM 1638 O O . ARG A 1 207 ? 10.354 8.997 17.100 1.00 54.62 207 ARG A O 1
ATOM 1645 N N . ALA A 1 208 ? 8.692 8.392 15.732 1.00 55.84 208 ALA A N 1
ATOM 1646 C CA . ALA A 1 208 ? 7.702 8.333 16.801 1.00 55.84 208 ALA A CA 1
ATOM 1647 C C . ALA A 1 208 ? 7.938 7.066 17.651 1.00 55.84 208 ALA A C 1
ATOM 1649 O O . ALA A 1 208 ? 7.874 5.968 17.089 1.00 55.84 208 ALA A O 1
ATOM 1650 N N . PRO A 1 209 ? 8.208 7.193 18.966 1.00 47.34 209 PRO A N 1
ATOM 1651 C CA . PRO A 1 209 ? 8.517 6.049 19.812 1.00 47.34 209 PRO A CA 1
ATOM 1652 C C . PRO A 1 209 ? 7.356 5.055 19.818 1.00 47.34 209 PRO A C 1
ATOM 1654 O O . PRO A 1 209 ? 6.190 5.438 19.932 1.00 47.34 209 PRO A O 1
ATOM 1657 N N . VAL A 1 210 ? 7.702 3.777 19.692 1.00 49.06 210 VAL A N 1
ATOM 1658 C CA . VAL A 1 210 ? 6.804 2.658 19.966 1.00 49.06 210 VAL A CA 1
ATOM 1659 C C . VAL A 1 210 ? 6.663 2.603 21.487 1.00 49.06 210 VAL A C 1
ATOM 1661 O O . VAL A 1 210 ? 7.623 2.253 22.170 1.00 49.06 210 VAL A O 1
ATOM 1664 N N . ARG A 1 211 ? 5.530 3.066 22.015 1.00 44.06 211 ARG A N 1
ATOM 1665 C CA . ARG A 1 211 ? 5.166 2.911 23.428 1.00 44.06 211 ARG A CA 1
ATOM 1666 C C . ARG A 1 211 ? 4.178 1.770 23.574 1.00 44.06 211 ARG A C 1
ATOM 1668 O O . ARG A 1 211 ? 3.336 1.631 22.658 1.00 44.06 211 ARG A O 1
#

Solvent-accessible surface area (backbone atoms only — not comparable to full-atom values): 11168 Å² total; per-residue (Å²): 112,71,70,62,55,51,55,49,52,58,57,51,58,54,33,47,52,51,38,50,52,52,50,55,51,49,53,51,54,54,51,49,35,50,58,50,32,62,70,56,64,68,76,82,98,74,84,88,81,48,73,70,56,50,52,52,53,63,60,68,43,50,53,34,53,51,31,39,56,54,48,42,50,50,52,51,50,51,46,55,53,48,53,56,50,58,70,40,46,60,52,60,48,75,68,56,53,54,40,48,50,55,24,50,52,32,50,61,46,43,37,59,32,37,37,42,27,28,76,36,42,79,38,37,65,24,48,38,52,35,28,50,42,49,28,52,28,29,49,30,52,35,50,46,55,52,47,36,56,77,69,66,22,44,37,91,85,61,52,72,64,59,55,49,51,54,41,50,55,33,49,51,55,25,47,55,30,54,52,25,43,62,39,21,77,79,35,27,62,61,22,59,59,54,53,59,69,49,54,64,57,50,60,58,60,68,72,53,79,91,126

Radius of gyration: 20.7 Å; Cα contacts (8 Å, |Δi|>4): 194; chains: 1; bounding box: 49×34×69 Å

Mean predicted aligned error: 6.37 Å

Secondary structure (DSSP, 8-state):
-HHHHHHHHHHHHHHHHHHHHHHHHHHHHHHHHHHHHHHT-PPP--SS--HHHHHHHHHHTHHHHHHHHHHHHHHHHHHHHHHHHHHHB----HHHHHHHHHHHHHHHHHHHHHHHHHHHTTSHHHHHHHHHHHHHHHHHHHHHHHHHHHTT-B-TT--HHHHHHHHHHHHHHHHHHHHHHHHHTT-HHHHHHHTTHHHHHHHHHHSS---

pLDDT: mean 89.25, std 13.8, range [44.06, 98.69]

Sequence (211 aa):
MAKATKKKIEHEGGSDSALERLKLFSDAVMAIAMTLLVIEIRLPNEHHLTDARLLEILGSLWPRYLGFFVSFAVIAFLWIAHWRKYQMIERASSRLVWLNFLFLLAICCIPFTTAVLGEHGDLRVAVIVYAATMVFALLCSTTLTLYGYRAGLMKASVSADEVKKSIRNSLFTATVFAISIGIAFFDPQLAKYFWFVLLGSMVFSIRAPVR

Nearest PDB structures (foldseek):
  5vre-assembly1_D  TM=8.809E-01  e=4.359E-08  Chamaesiphon minutus PCC 6605
  7lf6-assembly1_B  TM=8.090E-01  e=1.104E-05  Homo sapiens
  6w8o-assembly1_B  TM=8.145E-01  e=2.399E-05  Homo sapiens
  6w8p-assembly1_B  TM=8.160E-01  e=3.629E-05  Homo sapiens
  6w8p-assembly1_A  TM=8.408E-01  e=2.218E-04  Homo sapiens

Foldseek 3Di:
DVVVVVVVVVVLVVFQVVLVVLLVVLVVLLVVLLVLLVVLLDFPPDDDDDPVNVVVSVVVLVLSVVLSVVLSVVSVLLNVLVVVLSLFFRGDDPVLSVLSVQLSVLSNCQSVLSSLCSVVLQALVSLLSNLVSLLSNLVSQLCSLVCCVVVVRTDPPDDPVNSVVSNVLSVVLSVLSVVLNVVSVVGSVVSVVSNVVCVVVSVVVVPPDDD